Protein AF-0000000084925400 (afdb_homodimer)

InterPro domains:
  IPR027392 Transcription factor zinc-finger [PF13453] (44-83)

Foldseek 3Di:
DVVVVVVVVVVVVVVVVVVVVVVVVVVVVVVVVVVVCCVQCVQADPPPRARWDWDDDPNQIWTAGPPPGDIGADPVSLVVVCVPPPPPPSVVVVVVVVVVVVVVD/DVVVVVVVVVVVVVVVVVVVVVVVVVVVVVVVVVVVCCVQCVQADPPPRARWDWDDDPNQIWTAGPPPGDIGADPVSLVVVCVPPPPCPSVVVVVVVVVVVVVVD

Radius of gyration: 27.27 Å; Cα contacts (8 Å, |Δi|>4): 213; chains: 2; bounding box: 96×67×38 Å

Organism: Geobacter metallireducens (strain ATCC 53774 / DSM 7210 / GS-15) (NCBI:txid269799)

Structure (mmCIF, N/CA/C/O backbone):
data_AF-0000000084925400-model_v1
#
loop_
_entity.id
_entity.type
_entity.pdbx_description
1 polymer 'Transcription factor zinc-finger domain-containing protein'
#
loop_
_atom_site.group_PDB
_atom_site.id
_atom_site.type_symbol
_atom_site.label_atom_id
_atom_site.label_alt_id
_atom_site.label_comp_id
_atom_site.label_asym_id
_atom_site.label_entity_id
_atom_site.label_seq_id
_atom_site.pdbx_PDB_ins_code
_atom_site.Cartn_x
_atom_site.Cartn_y
_atom_site.Cartn_z
_atom_site.occupancy
_atom_site.B_iso_or_equiv
_atom_site.auth_seq_id
_atom_site.auth_comp_id
_atom_site.auth_asym_id
_atom_site.auth_atom_id
_atom_site.pdbx_PDB_model_num
ATOM 1 N N . MET A 1 1 ? -50.688 31.672 18 1 66.81 1 MET A N 1
ATOM 2 C CA . MET A 1 1 ? -50.344 30.281 17.75 1 66.81 1 MET A CA 1
ATOM 3 C C . MET A 1 1 ? -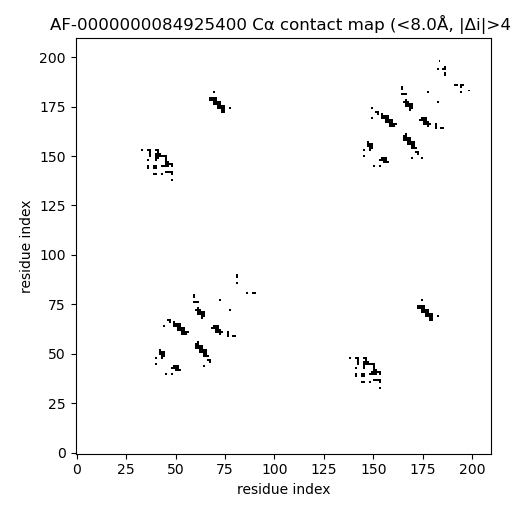49.625 30.125 16.422 1 66.81 1 MET A C 1
ATOM 5 O O . MET A 1 1 ? -48.719 29.281 16.281 1 66.81 1 MET A O 1
ATOM 9 N N . LYS A 1 2 ? -49.875 31.172 15.516 1 85.06 2 LYS A N 1
ATOM 10 C CA . LYS A 1 2 ? -49.344 31.078 14.164 1 85.06 2 LYS A CA 1
ATOM 11 C C . LYS A 1 2 ? -47.812 31.25 14.148 1 85.06 2 LYS A C 1
ATOM 13 O O . LYS A 1 2 ? -47.125 30.578 13.398 1 85.06 2 LYS A O 1
ATOM 18 N N . ASN A 1 3 ? -47.406 31.891 15.359 1 92.06 3 ASN A N 1
ATOM 19 C CA . ASN A 1 3 ? -45.969 32.219 15.406 1 92.06 3 ASN A CA 1
ATOM 20 C C . ASN A 1 3 ? -45.125 31.016 15.844 1 92.06 3 ASN A C 1
ATOM 2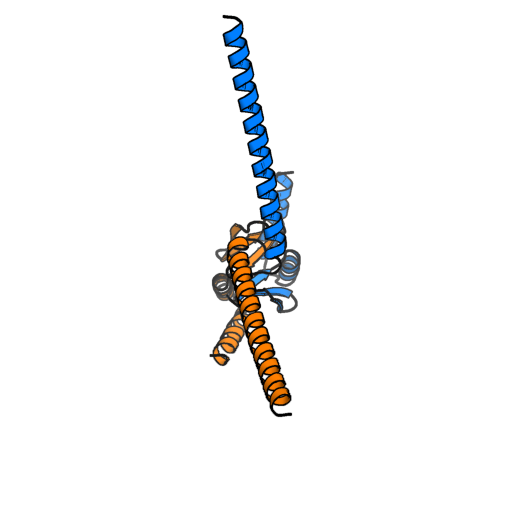2 O O . ASN A 1 3 ? -44.062 30.781 15.305 1 92.06 3 ASN A O 1
ATOM 26 N N . ILE A 1 4 ? -45.875 30.109 16.547 1 92.25 4 ILE A N 1
ATOM 27 C CA . ILE A 1 4 ? -45.188 28.938 17.078 1 92.25 4 ILE A CA 1
ATOM 28 C C . ILE A 1 4 ? -44.969 27.906 15.977 1 92.25 4 ILE A C 1
ATOM 30 O O . ILE A 1 4 ? -43.906 27.297 15.883 1 92.25 4 ILE A O 1
ATOM 34 N N . TRP A 1 5 ? -45.969 27.75 15.117 1 92.62 5 TRP A N 1
ATOM 35 C CA . TRP A 1 5 ? -45.906 26.766 14.047 1 92.62 5 TRP A CA 1
ATOM 36 C C . TRP A 1 5 ? -44.844 27.141 13.031 1 92.62 5 TRP A C 1
ATOM 38 O O . TRP A 1 5 ? -44.062 26.297 12.578 1 92.62 5 TRP A O 1
ATOM 48 N N . LYS A 1 6 ? -44.75 28.469 12.688 1 92.5 6 LYS A N 1
ATOM 49 C CA . LYS A 1 6 ? -43.75 28.969 11.75 1 92.5 6 LYS A CA 1
ATOM 50 C C . LYS A 1 6 ? -42.344 28.812 12.305 1 92.5 6 LYS A C 1
ATOM 52 O O . LYS A 1 6 ? -41.438 28.469 11.57 1 92.5 6 LYS A O 1
ATOM 57 N N . GLU A 1 7 ? -42.281 28.984 13.594 1 93.19 7 GLU A N 1
ATOM 58 C CA . GLU A 1 7 ? -41 28.828 14.266 1 93.19 7 GLU A CA 1
ATOM 59 C C . GLU A 1 7 ? -40.562 27.359 14.258 1 93.19 7 GLU A C 1
ATOM 61 O O . GLU A 1 7 ? -39.375 27.062 14.023 1 93.19 7 GLU A O 1
ATOM 66 N N . ARG A 1 8 ? -41.469 26.484 14.406 1 93.88 8 ARG A N 1
ATOM 67 C CA . ARG A 1 8 ? -41.188 25.047 14.375 1 93.88 8 ARG A CA 1
ATOM 68 C C . ARG A 1 8 ? -40.781 24.609 12.977 1 93.88 8 ARG A C 1
ATOM 70 O O . ARG A 1 8 ? -39.844 23.828 12.828 1 93.88 8 ARG A O 1
ATOM 77 N N . GLU A 1 9 ? -41.438 25.109 12.008 1 94.12 9 GLU A N 1
ATOM 78 C CA . GLU A 1 9 ? -41.156 24.797 10.617 1 94.12 9 GLU A CA 1
ATOM 79 C C . GLU A 1 9 ? -39.75 25.266 10.242 1 94.12 9 GLU A C 1
ATOM 81 O O . GLU A 1 9 ? -38.969 24.516 9.648 1 94.12 9 GLU A O 1
ATOM 86 N N . LYS A 1 10 ? -39.406 26.438 10.664 1 95.31 10 LYS A N 1
ATOM 87 C CA . LYS A 1 10 ? -38.062 27.016 10.398 1 95.31 10 LYS A CA 1
ATOM 88 C C . LYS A 1 10 ? -36.969 26.219 11.109 1 95.31 10 LYS A C 1
ATOM 90 O O . LYS A 1 10 ? -35.906 26.016 10.555 1 95.31 10 LYS A O 1
ATOM 95 N N . ALA A 1 11 ? -37.281 25.766 12.266 1 94.88 11 ALA A N 1
ATOM 96 C CA . ALA A 1 11 ? -36.312 24.984 13.062 1 94.88 11 ALA A CA 1
ATOM 97 C C . ALA A 1 11 ? -36 23.656 12.383 1 94.88 11 ALA A C 1
ATOM 99 O O . ALA A 1 11 ? -34.844 23.234 12.328 1 94.88 11 ALA A O 1
ATOM 100 N N . LEU A 1 12 ? -37.062 23.031 11.883 1 95.75 12 LEU A N 1
ATOM 101 C CA . LEU A 1 12 ? -36.906 21.75 11.188 1 95.75 12 LEU A CA 1
ATOM 102 C C . LEU A 1 12 ? -36.125 21.953 9.898 1 95.75 12 LEU A C 1
ATOM 104 O O . LEU A 1 12 ? -35.25 21.125 9.562 1 95.75 12 LEU A O 1
ATOM 108 N N . GLU A 1 13 ? -36.312 23.031 9.188 1 95.69 13 GLU A N 1
ATOM 109 C CA . GLU A 1 13 ? -35.562 23.359 7.969 1 95.69 13 GLU A CA 1
AT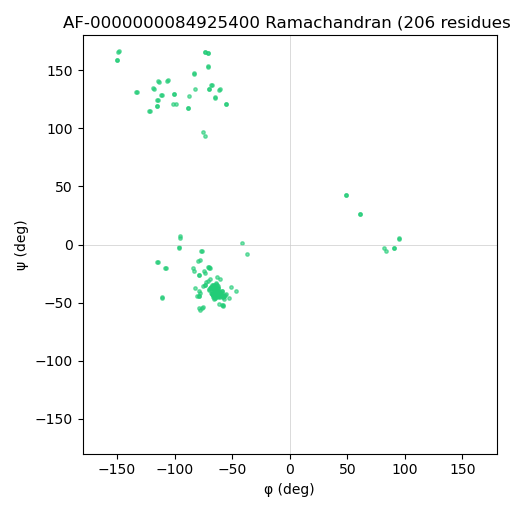OM 110 C C . GLU A 1 13 ? -34.094 23.625 8.258 1 95.69 13 GLU A C 1
ATOM 112 O O . GLU A 1 13 ? -33.219 23.141 7.543 1 95.69 13 GLU A O 1
ATOM 117 N N . ASN A 1 14 ? -33.844 24.312 9.305 1 96 14 ASN A N 1
ATOM 118 C CA . ASN A 1 14 ? -32.469 24.594 9.719 1 96 14 ASN A CA 1
ATOM 119 C C . ASN A 1 14 ? -31.719 23.328 10.094 1 96 14 ASN A C 1
ATOM 121 O O . ASN A 1 14 ? -30.531 23.172 9.766 1 96 14 ASN A O 1
ATOM 125 N N . GLN A 1 15 ? -32.438 22.531 10.742 1 96.25 15 GLN A N 1
ATOM 126 C CA . GLN A 1 15 ? -31.844 21.25 11.094 1 96.25 15 GLN A CA 1
ATOM 127 C C . GLN A 1 15 ? -31.484 20.453 9.852 1 96.25 15 GLN A C 1
ATOM 129 O O . GLN A 1 15 ? -30.422 19.812 9.789 1 96.25 15 GLN A O 1
ATOM 134 N N . TYR A 1 16 ? -32.344 20.469 8.898 1 97.69 16 TYR A N 1
ATOM 135 C CA . TYR A 1 16 ? -32.125 19.766 7.645 1 97.69 16 TYR A CA 1
ATOM 136 C C . TYR A 1 16 ? -30.906 20.328 6.902 1 97.69 16 TYR A C 1
ATOM 138 O O . TYR A 1 16 ? -30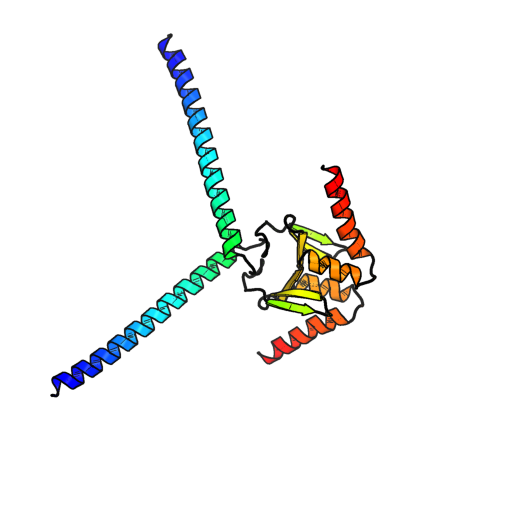.047 19.578 6.438 1 97.69 16 TYR A O 1
ATOM 146 N N . ILE A 1 17 ? -30.719 21.641 6.859 1 97.69 17 ILE A N 1
ATOM 147 C CA . ILE A 1 17 ? -29.609 22.312 6.207 1 97.69 17 ILE A CA 1
ATOM 148 C C . ILE A 1 17 ? -28.297 21.969 6.93 1 97.69 17 ILE A C 1
ATOM 150 O O . ILE A 1 17 ? -27.297 21.672 6.293 1 97.69 17 ILE A O 1
ATOM 154 N N . TYR A 1 18 ? -28.391 21.969 8.234 1 97.62 18 TYR A N 1
ATOM 155 C CA . TYR A 1 18 ? -27.234 21.625 9.047 1 97.62 18 TYR A CA 1
ATOM 156 C C . TYR A 1 18 ? -26.75 20.203 8.75 1 97.62 18 TYR A C 1
ATOM 158 O O . TYR A 1 18 ? -25.562 19.969 8.562 1 97.62 18 TYR A O 1
ATOM 166 N N . LYS A 1 19 ? -27.719 19.344 8.648 1 97.75 19 LYS A N 1
ATOM 167 C CA . LYS A 1 19 ? -27.375 17.953 8.336 1 97.75 19 LYS A CA 1
ATOM 168 C C . LYS A 1 19 ? -26.75 17.844 6.945 1 97.75 19 LYS A C 1
ATOM 170 O O . LYS A 1 19 ? -25.781 17.125 6.758 1 97.75 19 LYS A O 1
ATOM 175 N N . GLN A 1 20 ? -27.297 18.547 5.988 1 97.38 20 GLN A N 1
ATOM 176 C CA . GLN A 1 20 ? -26.766 18.531 4.629 1 97.38 20 GLN A CA 1
ATOM 177 C C . GLN A 1 20 ? -25.344 19.062 4.59 1 97.38 20 GLN A C 1
ATOM 179 O O . GLN A 1 20 ? -24.484 18.516 3.904 1 97.38 20 GLN A O 1
ATOM 184 N N . GLU A 1 21 ? -25.094 20.062 5.297 1 96.62 21 GLU A N 1
ATOM 185 C CA . GLU A 1 21 ? -23.766 20.656 5.383 1 96.62 21 GLU A CA 1
ATOM 186 C C . GLU A 1 21 ? -22.781 19.688 6.047 1 96.62 21 GLU A C 1
ATOM 188 O O . GLU A 1 21 ? -21.641 19.531 5.578 1 96.62 21 GLU A O 1
ATOM 193 N N . GLN A 1 22 ? -23.25 19.141 7.129 1 97.81 22 GLN A N 1
ATOM 194 C CA . GLN A 1 22 ? -22.422 18.141 7.812 1 97.81 22 GLN A CA 1
ATOM 195 C C . GLN A 1 22 ? -22.031 17.016 6.867 1 97.81 22 GLN A C 1
ATOM 197 O O . GLN A 1 22 ? -20.875 16.594 6.848 1 97.81 22 GLN A O 1
ATOM 202 N N . ASP A 1 23 ? -22.906 16.578 6.098 1 97.94 23 ASP A N 1
ATOM 203 C CA . ASP A 1 23 ? -22.656 15.5 5.133 1 97.94 23 ASP A CA 1
ATOM 204 C C . ASP A 1 23 ? -21.656 15.945 4.074 1 97.94 23 ASP A C 1
ATOM 206 O O . ASP A 1 23 ? -20.781 15.164 3.67 1 97.94 23 ASP A O 1
ATOM 210 N N . LYS A 1 24 ? -21.797 17.156 3.625 1 98 24 LYS A N 1
ATOM 211 C CA . LYS A 1 24 ? -20.875 17.688 2.627 1 98 24 LYS A CA 1
ATOM 212 C C . LYS A 1 24 ? -19.453 17.781 3.184 1 98 24 LYS A C 1
ATOM 214 O O . LYS A 1 24 ? -18.5 17.406 2.51 1 98 24 LYS A O 1
ATOM 219 N N . ILE A 1 25 ? -19.328 18.188 4.445 1 98.25 25 ILE A N 1
ATOM 220 C CA . ILE A 1 25 ? -18.031 18.297 5.109 1 98.25 25 ILE A CA 1
ATOM 221 C C . ILE A 1 25 ? -17.406 16.906 5.238 1 98.25 25 ILE A C 1
ATOM 223 O O . ILE A 1 25 ? -16.219 16.734 4.934 1 98.25 25 ILE A O 1
ATOM 227 N N . GLU A 1 26 ? -18.156 15.977 5.652 1 98.19 26 GLU A N 1
ATOM 228 C CA . GLU A 1 26 ? -17.672 14.609 5.801 1 98.19 26 GLU A CA 1
ATOM 229 C C . GLU A 1 26 ? -17.172 14.055 4.469 1 98.19 26 GLU A C 1
ATOM 231 O O . GLU A 1 26 ? -16.141 13.391 4.41 1 98.19 26 GLU A O 1
ATOM 236 N N . ARG A 1 27 ? -17.938 14.32 3.453 1 97.62 27 ARG A N 1
ATOM 237 C CA . ARG A 1 27 ? -17.562 13.867 2.115 1 97.62 27 ARG A CA 1
ATOM 238 C C . ARG A 1 27 ? -16.25 14.492 1.665 1 97.62 27 ARG A C 1
ATOM 240 O O . ARG A 1 27 ? -15.375 13.805 1.144 1 97.62 27 ARG A O 1
ATOM 247 N N . MET A 1 28 ? -16.078 15.703 1.856 1 98.06 28 MET A N 1
ATOM 248 C CA . MET A 1 28 ? -14.867 16.406 1.47 1 98.06 28 MET A CA 1
ATOM 249 C C . MET A 1 28 ? -13.664 15.875 2.252 1 98.06 28 MET A C 1
ATOM 251 O O . MET A 1 28 ? -12.578 15.703 1.689 1 98.06 28 MET A O 1
ATOM 255 N N . GLN A 1 29 ? -13.883 15.656 3.57 1 97.69 29 GLN A N 1
ATOM 256 C CA . GLN A 1 29 ? -12.828 15.102 4.418 1 97.69 29 GLN A CA 1
ATOM 257 C C . GLN A 1 29 ? -12.398 13.719 3.922 1 97.69 29 GLN A C 1
ATOM 259 O O . GLN A 1 29 ? -11.203 13.43 3.85 1 97.69 29 GLN A O 1
ATOM 264 N N . LYS A 1 30 ? -13.398 12.93 3.607 1 97.38 30 LYS A N 1
ATOM 265 C CA . LYS A 1 30 ? -13.125 11.586 3.109 1 97.38 30 LYS A CA 1
ATOM 266 C C . LYS A 1 30 ? -12.359 11.633 1.79 1 97.38 30 LYS A C 1
ATOM 268 O O . LYS A 1 30 ? -11.398 10.891 1.598 1 97.38 30 LYS A O 1
ATOM 273 N N . GLU A 1 31 ? -12.727 12.422 0.92 1 97.25 31 GLU A N 1
ATOM 274 C CA . GLU A 1 31 ? -12.07 12.562 -0.376 1 97.25 31 GLU A CA 1
ATOM 275 C C . GLU A 1 31 ? -10.617 13 -0.214 1 97.25 31 GLU A C 1
ATOM 277 O O . GLU A 1 31 ? -9.727 12.477 -0.89 1 97.25 31 GLU A O 1
ATOM 282 N N . GLU A 1 32 ? -10.461 13.867 0.648 1 97.56 32 GLU A N 1
ATOM 283 C CA . GLU A 1 32 ? -9.102 14.328 0.91 1 97.56 32 GLU A CA 1
ATOM 284 C C . GLU A 1 32 ? -8.25 13.219 1.523 1 97.56 32 GLU A C 1
ATOM 286 O O . GLU A 1 32 ? -7.09 13.047 1.157 1 97.56 32 GLU A O 1
ATOM 291 N N . ARG A 1 33 ? -8.805 12.523 2.447 1 97.31 33 ARG A N 1
ATOM 292 C CA . ARG A 1 33 ? -8.109 11.391 3.047 1 97.31 33 ARG A CA 1
ATOM 293 C C . ARG A 1 33 ? -7.715 10.367 1.985 1 97.31 33 ARG A C 1
ATOM 295 O O . ARG A 1 33 ? -6.582 9.875 1.982 1 97.31 33 ARG A O 1
ATOM 302 N N . GLU A 1 34 ? -8.562 10.07 1.116 1 97.06 34 GLU A N 1
ATOM 303 C CA . GLU A 1 34 ? -8.289 9.117 0.051 1 97.06 34 GLU A CA 1
ATOM 304 C C . GLU A 1 34 ? -7.211 9.633 -0.896 1 97.06 34 GLU A C 1
ATOM 306 O O . GLU A 1 34 ? -6.395 8.859 -1.403 1 97.06 34 GLU A O 1
ATOM 311 N N . ARG A 1 35 ? -7.262 10.922 -1.139 1 97.31 35 ARG A N 1
ATOM 312 C CA . ARG A 1 35 ? -6.215 11.531 -1.952 1 97.31 35 ARG A CA 1
ATOM 313 C C . ARG A 1 35 ? -4.844 11.359 -1.303 1 97.31 35 ARG A C 1
ATOM 315 O O . ARG A 1 35 ? -3.879 10.984 -1.972 1 97.31 35 ARG A O 1
ATOM 322 N N . LEU A 1 36 ? -4.805 11.539 -0.025 1 97.38 36 LEU A N 1
ATOM 323 C CA . LEU A 1 36 ? -3.557 11.383 0.714 1 97.38 36 LEU A CA 1
ATOM 324 C C . LEU A 1 36 ? -3.092 9.93 0.701 1 97.38 36 LEU A C 1
ATOM 326 O O . LEU A 1 36 ? -1.901 9.656 0.524 1 97.38 36 LEU A O 1
ATOM 330 N N . VAL A 1 37 ? -3.969 9.039 0.897 1 98.06 37 VAL A N 1
ATOM 331 C CA . VAL A 1 37 ? -3.662 7.617 0.861 1 98.06 37 VAL A CA 1
ATOM 332 C C . VAL A 1 37 ? -3.061 7.25 -0.494 1 98.06 37 VAL A C 1
ATOM 334 O O . VAL A 1 37 ? -2.025 6.582 -0.56 1 98.06 37 VAL A O 1
ATOM 337 N N . ARG A 1 38 ? -3.652 7.73 -1.568 1 97.31 38 ARG A N 1
ATOM 338 C CA . ARG A 1 38 ? -3.17 7.418 -2.91 1 97.31 38 ARG A CA 1
ATOM 339 C C . ARG A 1 38 ? -1.752 7.941 -3.119 1 97.31 38 ARG A C 1
ATOM 341 O O . ARG A 1 38 ? -0.926 7.273 -3.744 1 97.31 38 ARG A O 1
ATOM 348 N N . GLU A 1 39 ? -1.538 9.031 -2.574 1 97.44 39 GLU A N 1
ATOM 349 C CA . GLU A 1 39 ? -0.226 9.641 -2.76 1 97.44 39 GLU A CA 1
ATOM 350 C C . GLU A 1 39 ? 0.818 8.992 -1.854 1 97.44 39 GLU A C 1
ATOM 352 O O . GLU A 1 39 ? 1.906 8.633 -2.311 1 97.44 39 GLU A O 1
ATOM 357 N N . MET A 1 40 ? 0.495 8.766 -0.645 1 97.5 40 MET A N 1
ATOM 358 C CA . MET A 1 40 ? 1.463 8.305 0.347 1 97.5 40 MET A CA 1
ATOM 359 C C . MET A 1 40 ? 1.723 6.809 0.205 1 97.5 40 MET A C 1
ATOM 361 O O . MET A 1 40 ? 2.814 6.332 0.52 1 97.5 40 MET A O 1
ATOM 365 N N . CYS A 1 41 ? 0.73 6.141 -0.324 1 97.81 41 CYS A N 1
ATOM 366 C CA . CYS A 1 41 ? 0.821 4.684 -0.294 1 97.81 41 CYS A CA 1
ATOM 367 C C . CYS A 1 41 ? 1.37 4.145 -1.609 1 97.81 41 CYS A C 1
ATOM 369 O O . CYS A 1 41 ? 1.558 2.938 -1.76 1 97.81 41 CYS A O 1
ATOM 371 N N . ARG A 1 42 ? 1.593 5.039 -2.535 1 97.44 42 ARG A N 1
ATOM 372 C CA . ARG A 1 42 ? 2.102 4.59 -3.828 1 97.44 42 ARG A CA 1
ATOM 373 C C . ARG A 1 42 ? 3.381 3.777 -3.662 1 97.44 42 ARG A C 1
ATOM 375 O O . ARG A 1 42 ? 4.367 4.27 -3.105 1 97.44 42 ARG A O 1
ATOM 382 N N . ASN A 1 43 ? 3.35 2.576 -4.117 1 97.88 43 ASN A N 1
ATOM 383 C CA . ASN A 1 43 ? 4.461 1.632 -4.109 1 97.88 43 ASN A CA 1
ATOM 384 C C . ASN A 1 43 ? 4.93 1.331 -2.686 1 97.88 43 ASN A C 1
ATOM 386 O O . ASN A 1 43 ? 6.113 1.079 -2.457 1 97.88 43 ASN A O 1
ATOM 390 N N . ARG A 1 44 ? 4.074 1.466 -1.764 1 98.12 44 ARG A N 1
ATOM 391 C CA . ARG A 1 44 ? 4.359 1.098 -0.381 1 98.12 44 ARG A CA 1
ATOM 392 C C . ARG A 1 44 ? 3.646 -0.197 -0.001 1 98.12 44 ARG A C 1
ATOM 394 O O . ARG A 1 44 ? 2.508 -0.428 -0.411 1 98.12 44 ARG A O 1
ATOM 401 N N . CYS A 1 45 ? 4.266 -1.024 0.746 1 98.12 45 CYS A N 1
ATOM 402 C CA . CYS A 1 45 ? 3.717 -2.295 1.21 1 98.12 45 CYS A CA 1
ATOM 403 C C . CYS A 1 45 ? 2.467 -2.072 2.053 1 98.12 45 CYS A C 1
ATOM 405 O O . CYS A 1 45 ? 2.484 -1.287 3.002 1 98.12 45 CYS A O 1
ATOM 407 N N . PRO A 1 46 ? 1.474 -2.762 1.823 1 97.69 46 PRO A N 1
ATOM 408 C CA . PRO A 1 46 ? 0.225 -2.604 2.572 1 97.69 46 PRO A CA 1
ATOM 409 C C . PRO A 1 46 ? 0.292 -3.217 3.969 1 97.69 46 PRO A C 1
ATOM 411 O O . PRO A 1 46 ? -0.636 -3.053 4.766 1 97.69 46 PRO A O 1
ATOM 414 N N . LYS A 1 47 ? 1.374 -3.91 4.312 1 95.88 47 LYS A N 1
ATOM 415 C CA . LYS A 1 47 ? 1.453 -4.586 5.605 1 95.88 47 LYS A CA 1
ATOM 416 C C . LYS A 1 47 ? 2.484 -3.92 6.512 1 95.88 47 LYS A C 1
ATOM 418 O O . LYS A 1 47 ? 2.199 -3.633 7.676 1 95.88 47 LYS A O 1
ATOM 423 N N . CYS A 1 48 ? 3.609 -3.637 5.957 1 96.69 48 CYS A N 1
ATOM 424 C CA . CYS A 1 48 ? 4.641 -3.086 6.828 1 96.69 48 CYS A CA 1
ATOM 425 C C . CYS A 1 48 ? 4.977 -1.652 6.438 1 96.69 48 CYS A C 1
ATOM 427 O O . CYS A 1 48 ? 5.645 -0.941 7.191 1 96.69 48 CYS A O 1
ATOM 429 N N . GLY A 1 49 ? 4.562 -1.192 5.223 1 97.19 49 GLY A N 1
ATOM 430 C CA . GLY A 1 49 ? 4.746 0.192 4.816 1 97.19 49 GLY A CA 1
ATOM 431 C C . GLY A 1 49 ? 6.055 0.43 4.086 1 97.19 49 GLY A C 1
ATOM 432 O O . GLY A 1 49 ? 6.293 1.524 3.572 1 97.19 49 GLY A O 1
ATOM 433 N N . ASP A 1 50 ? 6.91 -0.63 3.949 1 97.5 50 ASP A N 1
ATOM 434 C CA . ASP A 1 50 ? 8.188 -0.466 3.262 1 97.5 50 ASP A CA 1
ATOM 435 C C . ASP A 1 50 ? 7.984 -0.282 1.76 1 97.5 50 ASP A C 1
ATOM 437 O O . ASP A 1 50 ? 6.957 -0.688 1.214 1 97.5 50 ASP A O 1
ATOM 441 N N . GLU A 1 51 ? 8.945 0.393 1.195 1 97.75 51 GLU A N 1
ATOM 442 C CA . GLU A 1 51 ? 8.883 0.571 -0.252 1 97.75 51 GLU A CA 1
ATOM 443 C C . GLU A 1 51 ? 9.016 -0.764 -0.979 1 97.75 51 GLU A C 1
ATOM 445 O O . GLU A 1 51 ? 9.961 -1.517 -0.738 1 97.75 51 GLU A O 1
ATOM 450 N N . ILE A 1 52 ? 8.055 -1.064 -1.862 1 97.56 52 ILE A N 1
ATOM 451 C CA . ILE A 1 52 ? 8.125 -2.299 -2.635 1 97.56 52 ILE A CA 1
ATOM 452 C C . ILE A 1 52 ? 9.023 -2.098 -3.852 1 97.56 52 ILE A C 1
ATOM 454 O O . ILE A 1 52 ? 9.055 -1.014 -4.438 1 97.56 52 ILE A O 1
ATOM 458 N N . LYS A 1 53 ? 9.695 -3.148 -4.215 1 96.31 53 LYS A N 1
ATOM 459 C CA . LYS A 1 53 ? 10.656 -3.061 -5.309 1 96.31 53 LYS A CA 1
ATOM 460 C C . LYS A 1 53 ? 10.258 -3.967 -6.469 1 96.31 53 LYS A C 1
ATOM 462 O O . LYS A 1 53 ? 9.828 -5.102 -6.254 1 96.31 53 LYS A O 1
ATOM 467 N N . ALA A 1 54 ? 10.352 -3.324 -7.598 1 94.19 54 ALA A N 1
ATOM 468 C CA . ALA A 1 54 ? 10.039 -4.078 -8.812 1 94.19 54 ALA A CA 1
ATOM 469 C C . ALA A 1 54 ? 11.086 -5.156 -9.07 1 94.19 54 ALA A C 1
ATOM 471 O O . ALA A 1 54 ? 12.281 -4.93 -8.883 1 94.19 54 ALA A O 1
ATOM 472 N N . MET A 1 55 ? 10.578 -6.281 -9.438 1 88.44 55 MET A N 1
ATOM 473 C CA . MET A 1 55 ? 11.461 -7.387 -9.797 1 88.44 55 MET A CA 1
ATOM 474 C C . MET A 1 55 ? 10.797 -8.289 -10.836 1 88.44 55 MET A C 1
ATOM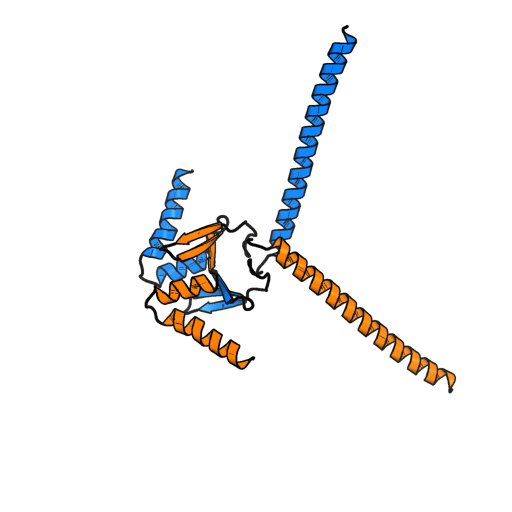 476 O O . MET A 1 55 ? 9.602 -8.18 -11.094 1 88.44 55 MET A O 1
ATOM 480 N N . THR A 1 56 ? 11.617 -8.992 -11.5 1 85.81 56 THR A N 1
ATOM 481 C CA . THR A 1 56 ? 11.117 -9.961 -12.469 1 85.81 56 THR A CA 1
ATOM 482 C C . THR A 1 56 ? 11.383 -11.383 -11.992 1 85.81 56 THR A C 1
ATOM 484 O O . THR A 1 56 ? 12.477 -11.68 -11.5 1 85.81 56 THR A O 1
ATOM 487 N N . PHE A 1 57 ? 10.352 -12.125 -12.016 1 73.25 57 PHE A N 1
ATOM 488 C CA . PHE A 1 57 ? 10.477 -13.523 -11.648 1 73.25 57 PHE A CA 1
ATOM 489 C C . PHE A 1 57 ? 10.016 -14.43 -12.789 1 73.25 57 PHE A C 1
ATOM 491 O O . PHE A 1 57 ? 8.852 -14.383 -13.188 1 73.25 57 PHE A O 1
ATOM 498 N N . ARG A 1 58 ? 11 -15.18 -13.32 1 72.38 58 ARG A N 1
ATOM 499 C CA . ARG A 1 58 ? 10.703 -16.078 -14.43 1 72.38 58 ARG A CA 1
ATOM 500 C C . ARG A 1 58 ? 9.922 -15.359 -15.523 1 72.38 58 ARG A C 1
ATOM 502 O O . ARG A 1 58 ? 8.906 -15.867 -16 1 72.38 58 ARG A O 1
ATOM 509 N N . GLY A 1 59 ? 10.344 -14.172 -15.805 1 74.81 59 GLY A N 1
ATOM 510 C CA . GLY A 1 59 ? 9.742 -13.398 -16.875 1 74.81 59 GLY A CA 1
ATOM 511 C C . GLY A 1 59 ? 8.469 -12.688 -16.469 1 74.81 59 GLY A C 1
ATOM 512 O O . GLY A 1 59 ? 7.828 -12.016 -17.281 1 74.81 59 GLY A O 1
ATOM 513 N N . VAL A 1 60 ? 8.094 -12.945 -15.25 1 78 60 VAL A N 1
ATOM 514 C CA . VAL A 1 60 ? 6.891 -12.281 -14.773 1 78 60 VAL A CA 1
ATOM 515 C C . VAL A 1 60 ? 7.277 -11.094 -13.883 1 78 60 VAL A C 1
ATOM 517 O O . VAL A 1 60 ? 7.977 -11.266 -12.883 1 78 60 VAL A O 1
ATOM 520 N N . PRO A 1 61 ? 6.797 -9.922 -14.344 1 88.94 61 PRO A N 1
ATOM 521 C CA . PRO A 1 61 ? 7.059 -8.75 -13.508 1 88.94 61 PRO A CA 1
ATOM 522 C C . PRO A 1 61 ? 6.266 -8.766 -12.203 1 88.94 61 PRO A C 1
ATOM 524 O O . PRO A 1 61 ? 5.102 -9.18 -12.188 1 88.94 61 PRO A O 1
ATOM 527 N N . LEU A 1 62 ? 6.902 -8.469 -11.062 1 90 62 LEU A N 1
ATOM 528 C CA . LEU A 1 62 ? 6.215 -8.359 -9.781 1 90 62 LEU A CA 1
ATOM 529 C C . LEU A 1 62 ? 6.902 -7.34 -8.883 1 90 62 LEU A C 1
ATOM 531 O O . LEU A 1 62 ? 7.965 -6.812 -9.234 1 90 62 LEU A O 1
ATOM 535 N N . ASP A 1 63 ? 6.152 -6.961 -7.812 1 95.25 63 ASP A N 1
ATOM 536 C CA . ASP A 1 63 ? 6.707 -6.055 -6.812 1 95.25 63 ASP A CA 1
ATOM 537 C C . ASP A 1 63 ? 6.855 -6.754 -5.465 1 95.25 63 ASP A C 1
ATOM 539 O O . ASP A 1 63 ? 5.879 -7.266 -4.914 1 95.25 63 ASP A O 1
ATOM 543 N N . ARG A 1 64 ? 8.062 -6.738 -4.93 1 94.31 64 ARG A N 1
ATOM 544 C CA . ARG A 1 64 ? 8.336 -7.441 -3.68 1 94.31 64 ARG A CA 1
ATOM 545 C C . ARG A 1 64 ? 8.68 -6.457 -2.564 1 94.31 64 ARG A C 1
ATOM 547 O O . ARG A 1 64 ? 9.391 -5.473 -2.793 1 94.31 64 ARG A O 1
ATOM 554 N N . CYS A 1 65 ? 8.156 -6.812 -1.45 1 96.12 65 CYS A N 1
ATOM 555 C CA . CYS A 1 65 ? 8.516 -6.031 -0.275 1 96.12 65 CYS A CA 1
ATOM 556 C C . CYS A 1 65 ? 9.773 -6.586 0.384 1 96.12 65 CYS A C 1
ATOM 558 O O . CYS A 1 65 ? 9.773 -7.723 0.866 1 96.12 65 CYS A O 1
ATOM 560 N N . PRO A 1 66 ? 10.797 -5.84 0.434 1 95 66 PRO A N 1
ATOM 561 C CA . PRO A 1 66 ? 12.008 -6.332 1.092 1 95 66 PRO A CA 1
ATOM 562 C C . PRO A 1 66 ? 11.859 -6.438 2.607 1 95 66 PRO A C 1
ATOM 564 O O . PRO A 1 66 ? 12.625 -7.148 3.262 1 95 66 PRO A O 1
ATOM 567 N N . GLY A 1 67 ? 10.938 -5.766 3.141 1 94 67 GLY A N 1
ATOM 568 C CA . GLY A 1 67 ? 10.742 -5.75 4.582 1 94 67 GLY A CA 1
ATOM 569 C C . GLY A 1 67 ? 10.109 -7.023 5.113 1 94 67 GLY A C 1
ATOM 570 O O . GLY A 1 67 ? 10.68 -7.699 5.969 1 94 67 GLY A O 1
ATOM 571 N N . CYS A 1 68 ? 8.992 -7.383 4.559 1 93.88 68 CYS A N 1
ATOM 572 C CA . CYS A 1 68 ? 8.258 -8.523 5.086 1 93.88 68 CYS A CA 1
ATOM 573 C C . CYS A 1 68 ? 8.344 -9.719 4.137 1 93.88 68 CYS A C 1
ATOM 575 O O . CYS A 1 68 ? 8.047 -10.844 4.523 1 93.88 68 CYS A O 1
ATOM 577 N N . GLY A 1 69 ? 8.68 -9.359 2.902 1 92.38 69 GLY A N 1
ATOM 578 C CA . GLY A 1 69 ? 8.844 -10.453 1.956 1 92.38 69 GLY A CA 1
ATOM 579 C C . GLY A 1 69 ? 7.598 -10.727 1.143 1 92.38 69 GLY A C 1
ATOM 580 O O . GLY A 1 69 ? 7.566 -11.664 0.342 1 92.38 69 GLY A O 1
ATOM 581 N N . GLY A 1 70 ? 6.598 -9.938 1.284 1 93 70 GLY A N 1
ATOM 582 C CA . GLY A 1 70 ? 5.375 -10.094 0.516 1 93 70 GLY A CA 1
ATOM 583 C C . GLY A 1 70 ? 5.523 -9.68 -0.937 1 93 70 GLY A C 1
ATOM 584 O O . GLY A 1 70 ? 6.496 -9.016 -1.302 1 93 70 GLY A O 1
ATOM 585 N N . VAL A 1 71 ? 4.523 -10.094 -1.69 1 92.88 71 VAL A N 1
ATOM 586 C CA . VAL A 1 71 ? 4.625 -9.82 -3.119 1 92.88 71 VAL A CA 1
ATOM 587 C C . VAL A 1 71 ? 3.307 -9.242 -3.627 1 92.88 71 VAL A C 1
ATOM 589 O O . VAL A 1 71 ? 2.229 -9.719 -3.264 1 92.88 71 VAL A O 1
ATOM 592 N N . TRP A 1 72 ? 3.494 -8.164 -4.344 1 95.38 72 TRP A N 1
ATOM 593 C CA . TRP A 1 72 ? 2.361 -7.574 -5.047 1 95.38 72 TRP A CA 1
ATOM 594 C C . TRP A 1 72 ? 2.375 -7.965 -6.523 1 95.38 72 TRP A C 1
ATOM 596 O O . TRP A 1 72 ? 3.396 -7.828 -7.199 1 95.38 72 TRP A O 1
ATOM 606 N N . LEU A 1 73 ? 1.256 -8.461 -7.016 1 91.94 73 LEU A N 1
ATOM 607 C CA . LEU A 1 73 ? 1.067 -8.789 -8.422 1 91.94 73 LEU A CA 1
ATOM 608 C C . LEU A 1 73 ? -0.004 -7.898 -9.047 1 91.94 73 LEU A C 1
ATOM 610 O O . LEU A 1 73 ? -1.162 -7.926 -8.625 1 91.94 73 LEU A O 1
ATOM 614 N N . GLY A 1 74 ? 0.463 -7.176 -10.023 1 91.19 74 GLY A N 1
ATOM 615 C CA . GLY A 1 74 ? -0.506 -6.371 -10.75 1 91.19 74 GLY A CA 1
ATOM 616 C C . GLY A 1 74 ? -1.437 -7.199 -11.617 1 91.19 74 GLY A C 1
ATOM 617 O O . GLY A 1 74 ? -1.203 -8.391 -11.828 1 91.19 74 GLY A O 1
ATOM 618 N N . PRO A 1 75 ? -2.52 -6.488 -12.016 1 86.56 75 PRO A N 1
ATOM 619 C CA . PRO A 1 75 ? -3.475 -7.207 -12.867 1 86.56 75 PRO A CA 1
ATOM 620 C C . PRO A 1 75 ? -2.844 -7.727 -14.156 1 86.56 75 PRO A C 1
ATOM 622 O O . PRO A 1 75 ? -3.168 -8.828 -14.602 1 86.56 75 PRO A O 1
ATOM 625 N N . ASN A 1 76 ? -2.002 -6.949 -14.742 1 86.25 76 ASN A N 1
ATOM 626 C CA . ASN A 1 76 ? -1.345 -7.371 -15.977 1 86.25 76 ASN A CA 1
ATOM 627 C C . ASN A 1 76 ? -0.367 -8.516 -15.727 1 86.25 76 ASN A C 1
ATOM 629 O O . ASN A 1 76 ? -0.26 -9.438 -16.531 1 86.25 76 ASN A O 1
ATOM 633 N N . ASP A 1 77 ? 0.303 -8.477 -14.594 1 84.62 77 ASP A N 1
ATOM 634 C CA . ASP A 1 77 ? 1.244 -9.531 -14.234 1 84.62 77 ASP A CA 1
ATOM 635 C C . ASP A 1 77 ? 0.52 -10.852 -13.992 1 84.62 77 ASP A C 1
ATOM 637 O O . ASP A 1 77 ? 1.038 -11.922 -14.328 1 84.62 77 ASP A O 1
ATOM 641 N N . LEU A 1 78 ? -0.616 -10.695 -13.469 1 81.19 78 LEU A N 1
ATOM 642 C CA . LEU A 1 78 ? -1.43 -11.883 -13.234 1 81.19 78 LEU A CA 1
ATOM 643 C C . LEU A 1 78 ? -1.84 -12.523 -14.555 1 81.19 78 LEU A C 1
ATOM 645 O O . LEU A 1 78 ? -1.86 -13.75 -14.68 1 81.19 78 LEU A O 1
ATOM 649 N N . ARG A 1 79 ? -2.1 -11.711 -15.547 1 77.88 79 ARG A N 1
ATOM 650 C CA . ARG A 1 79 ? -2.455 -12.203 -16.875 1 77.88 79 ARG A CA 1
ATOM 651 C C . ARG A 1 79 ? -1.284 -12.938 -17.516 1 77.88 79 ARG A C 1
ATOM 653 O O . ARG A 1 79 ? -1.467 -13.992 -18.125 1 77.88 79 ARG A O 1
ATOM 660 N N . ILE A 1 80 ? -0.102 -12.422 -17.328 1 78.94 80 ILE A N 1
ATOM 661 C CA . ILE A 1 80 ? 1.099 -13.039 -17.875 1 78.94 80 ILE A CA 1
ATOM 662 C C . ILE A 1 80 ? 1.326 -14.398 -17.203 1 78.94 80 ILE A C 1
ATOM 664 O O . ILE A 1 80 ? 1.647 -15.383 -17.875 1 78.94 80 ILE A O 1
ATOM 668 N N . LEU A 1 81 ? 1.175 -14.383 -15.883 1 74.25 81 LEU A N 1
ATOM 669 C CA . LEU A 1 81 ? 1.342 -15.633 -15.141 1 74.25 81 LEU A CA 1
ATOM 670 C C . LEU A 1 81 ? 0.326 -16.672 -15.594 1 74.25 81 LEU A C 1
ATOM 672 O O . LEU A 1 81 ? 0.654 -17.859 -15.703 1 74.25 81 LEU A O 1
ATOM 676 N N . ALA A 1 82 ? -0.847 -16.266 -15.82 1 71.25 82 ALA A N 1
ATOM 677 C CA . ALA A 1 82 ? -1.918 -17.156 -16.25 1 71.25 82 ALA A CA 1
ATOM 678 C C . ALA A 1 82 ? -1.613 -17.75 -17.625 1 71.25 82 ALA A C 1
ATOM 680 O O . ALA A 1 82 ? -1.96 -18.906 -17.906 1 71.25 82 ALA A O 1
ATOM 681 N N . SER A 1 83 ? -0.994 -16.969 -18.375 1 72.56 83 SER A N 1
ATOM 682 C CA . SER A 1 83 ? -0.676 -17.422 -19.719 1 72.56 83 SER A CA 1
ATOM 683 C C . SER A 1 83 ? 0.481 -18.422 -19.719 1 72.56 83 SER A C 1
ATOM 685 O O . SER A 1 83 ? 0.574 -19.281 -20.594 1 72.56 83 SER A O 1
ATOM 687 N N . LYS A 1 84 ? 1.396 -18.188 -18.844 1 67.38 84 LYS A N 1
ATOM 688 C CA . LYS A 1 84 ? 2.568 -19.062 -18.781 1 67.38 84 LYS A CA 1
ATOM 689 C C . LYS A 1 84 ? 2.236 -20.375 -18.078 1 67.38 84 LYS A C 1
ATOM 691 O O . LYS A 1 84 ? 2.775 -21.422 -18.438 1 67.38 84 LYS A O 1
ATOM 696 N N . ASP A 1 85 ? 1.739 -20.188 -16.828 1 57.19 85 ASP A N 1
ATOM 697 C CA . ASP A 1 85 ? 1.479 -21.406 -16.062 1 57.19 85 ASP A CA 1
ATOM 698 C C . ASP A 1 85 ? 0.23 -22.125 -16.578 1 57.19 85 ASP A C 1
ATOM 700 O O . ASP A 1 85 ? -0.824 -21.5 -16.734 1 57.19 85 ASP A O 1
ATOM 704 N N . HIS A 1 86 ? 0.388 -22.984 -17.406 1 51.84 86 HIS A N 1
ATOM 705 C CA . HIS A 1 86 ? -0.635 -23.875 -17.953 1 51.84 86 HIS A CA 1
ATOM 706 C C . HIS A 1 86 ? -1.631 -24.297 -16.891 1 51.84 86 HIS A C 1
ATOM 708 O O . HIS A 1 86 ? -2.572 -25.047 -17.172 1 51.84 86 HIS A O 1
ATOM 714 N N . ARG A 1 87 ? -1.331 -23.953 -15.664 1 52.62 87 ARG A N 1
ATOM 715 C CA . ARG A 1 87 ? -2.318 -24.531 -14.766 1 52.62 87 ARG A CA 1
ATOM 716 C C . ARG A 1 87 ? -3.574 -23.672 -14.695 1 52.62 87 ARG A C 1
ATOM 718 O O . ARG A 1 87 ? -3.506 -22.453 -14.867 1 52.62 87 ARG A O 1
ATOM 725 N N . SER A 1 88 ? -4.793 -24.156 -14.781 1 50.25 88 SER A N 1
ATOM 726 C CA . SER A 1 88 ? -6.215 -23.844 -14.914 1 50.25 88 SER A CA 1
ATOM 727 C C . SER A 1 88 ? -6.652 -22.812 -13.891 1 50.25 88 SER A C 1
ATOM 729 O O . SER A 1 88 ? -7.438 -21.906 -1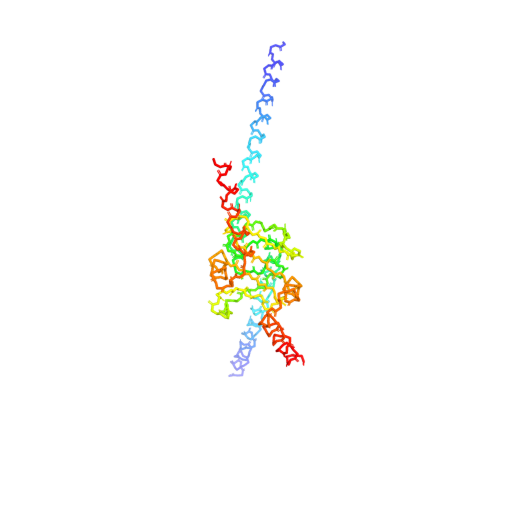4.203 1 50.25 88 SER A O 1
ATOM 731 N N . TRP A 1 89 ? -6.117 -22.922 -12.797 1 49.06 89 TRP A N 1
ATOM 732 C CA . TRP A 1 89 ? -6.895 -22.25 -11.758 1 49.06 89 TRP A CA 1
ATOM 733 C C . TRP A 1 89 ? -6.781 -20.734 -11.875 1 49.06 89 TRP A C 1
ATOM 735 O O . TRP A 1 89 ? -7.684 -20.016 -11.453 1 49.06 89 TRP A O 1
ATOM 745 N N . PHE A 1 90 ? -5.609 -20.141 -12.352 1 53.47 90 PHE A N 1
ATOM 746 C CA . PHE A 1 90 ? -5.57 -18.688 -12.469 1 53.47 90 PHE A CA 1
ATOM 747 C C . PHE A 1 90 ? -6.594 -18.203 -13.484 1 53.47 90 PHE A C 1
ATOM 749 O O . PHE A 1 90 ? -7.223 -17.156 -13.289 1 53.47 90 PHE A O 1
ATOM 756 N N . GLU A 1 91 ? -6.758 -19.062 -14.531 1 51.91 91 GLU A N 1
ATOM 757 C CA . GLU A 1 91 ? -7.75 -18.719 -15.547 1 51.91 91 GLU A CA 1
ATOM 758 C C . GLU A 1 91 ? -9.133 -18.562 -14.93 1 51.91 91 GLU A C 1
ATOM 760 O O . GLU A 1 91 ? -9.867 -17.625 -15.281 1 51.91 91 GLU A O 1
ATOM 765 N N . LYS A 1 92 ? -9.492 -19.594 -14.219 1 48.91 92 LYS A N 1
ATOM 766 C CA . LYS A 1 92 ? -10.836 -19.562 -13.656 1 48.91 92 LYS A CA 1
ATOM 767 C C . LYS A 1 92 ? -11 -18.391 -12.695 1 48.91 92 LYS A C 1
ATOM 769 O O . LYS A 1 92 ? -12.047 -17.734 -12.68 1 48.91 92 LYS A O 1
ATOM 774 N N . TRP A 1 93 ? -10.047 -18.188 -11.961 1 50.22 93 TRP A N 1
ATOM 775 C CA . TRP A 1 93 ? -10.102 -17.078 -11.016 1 50.22 93 TRP A CA 1
ATOM 776 C C . TRP A 1 93 ? -10.359 -15.766 -11.75 1 50.22 93 TRP A C 1
ATOM 778 O O . TRP A 1 93 ? -11.164 -14.945 -11.297 1 50.22 93 TRP A O 1
ATOM 788 N N . PHE A 1 94 ? -9.586 -15.5 -12.898 1 50.53 94 PHE A N 1
ATOM 789 C CA . PHE A 1 94 ? -9.703 -14.227 -13.602 1 50.53 94 PHE A CA 1
ATOM 790 C C . PHE A 1 94 ? -10.961 -14.203 -14.461 1 50.53 94 PHE A C 1
ATOM 792 O O . PHE A 1 94 ? -11.539 -13.141 -14.688 1 50.53 94 PHE A O 1
ATOM 799 N N . LYS A 1 95 ? -11.227 -15.234 -15.094 1 50.75 95 LYS A N 1
ATOM 800 C CA . LYS A 1 95 ? -12.422 -15.266 -15.938 1 50.75 95 LYS A CA 1
ATOM 801 C C . LYS A 1 95 ? -13.688 -15.055 -15.117 1 50.75 95 LYS A C 1
ATOM 803 O O . LYS A 1 95 ? -14.609 -14.359 -15.547 1 50.75 95 LYS A O 1
ATOM 808 N N . GLU A 1 96 ? -13.805 -15.789 -14.117 1 48.66 96 GLU A N 1
ATOM 809 C CA . GLU A 1 96 ? -15.047 -15.703 -13.359 1 48.66 96 GLU A CA 1
ATOM 810 C C . GLU A 1 96 ? -15.227 -14.305 -12.758 1 48.66 96 GLU A C 1
ATOM 812 O O . GLU A 1 96 ? -16.359 -13.844 -12.594 1 48.66 96 GLU A O 1
ATOM 817 N N . GLU A 1 97 ? -14.258 -13.578 -12.461 1 46.12 97 GLU A N 1
ATOM 818 C CA . GLU A 1 97 ? -14.469 -12.188 -12.062 1 46.12 97 GLU A CA 1
ATOM 819 C C . GLU A 1 97 ? -14.977 -11.352 -13.234 1 46.12 97 GLU A C 1
ATOM 821 O O . GLU A 1 97 ? -15.766 -10.422 -13.039 1 46.12 97 GLU A O 1
ATOM 826 N N . ASN A 1 98 ? -14.547 -11.617 -14.453 1 44.91 98 ASN A N 1
ATOM 827 C CA . ASN A 1 98 ? -15.164 -10.953 -15.594 1 44.91 98 ASN A CA 1
ATOM 828 C C . ASN A 1 98 ? -16.641 -11.32 -15.719 1 44.91 98 ASN A C 1
ATOM 830 O O . ASN A 1 98 ? -17.453 -10.508 -16.172 1 44.91 98 ASN A O 1
ATOM 834 N N . GLU A 1 99 ? -16.922 -12.531 -15.531 1 44.62 99 GLU A N 1
ATOM 835 C CA . GLU A 1 99 ? -18.344 -12.859 -15.672 1 44.62 99 GLU A CA 1
ATOM 836 C C . GLU A 1 99 ? -19.156 -12.266 -14.531 1 44.62 99 GLU A C 1
ATOM 838 O O . GLU A 1 99 ? -20.312 -11.883 -14.719 1 44.62 99 GLU A O 1
ATOM 843 N N . THR A 1 100 ? -18.656 -12.281 -13.391 1 41.59 100 THR A N 1
ATOM 844 C CA . THR A 1 100 ? -19.5 -11.703 -12.336 1 41.59 100 THR A CA 1
ATOM 845 C C . THR A 1 100 ? -19.516 -10.18 -12.43 1 41.59 100 THR A C 1
ATOM 847 O O . THR A 1 100 ? -20.422 -9.539 -11.914 1 41.59 100 THR A O 1
ATOM 850 N N . SER A 1 101 ? -18.625 -9.523 -12.977 1 41.06 101 SER A N 1
ATOM 851 C CA . SER A 1 101 ? -18.797 -8.102 -13.273 1 41.06 101 SER A CA 1
ATOM 852 C C . SER A 1 101 ? -19.797 -7.887 -14.398 1 41.06 101 SER A C 1
ATOM 854 O O . SER A 1 101 ? -20.281 -6.773 -14.609 1 41.06 101 SER A O 1
ATOM 856 N N . GLU A 1 102 ? -19.938 -8.805 -15.391 1 40 102 GLU A N 1
ATOM 857 C CA . GLU A 1 102 ? -20.984 -8.586 -16.391 1 40 102 GLU A CA 1
ATOM 858 C C . GLU A 1 102 ? -22.375 -8.695 -15.773 1 40 102 GLU A C 1
ATOM 860 O O . GLU A 1 102 ? -23.344 -8.188 -16.328 1 40 102 GLU A O 1
ATOM 865 N N . LYS A 1 103 ? -22.656 -9.477 -14.883 1 39.59 103 LYS A N 1
ATOM 866 C CA . LYS A 1 103 ? -24.047 -9.516 -14.461 1 39.59 103 LYS A CA 1
ATOM 867 C C . LYS A 1 103 ? -24.391 -8.344 -13.547 1 39.59 103 LYS A C 1
ATOM 869 O O . LYS A 1 103 ? -25.547 -8.164 -13.148 1 39.59 103 LYS A O 1
ATOM 874 N N . VAL A 1 104 ? -23.531 -7.664 -13.055 1 35.94 104 VAL A N 1
ATOM 875 C CA . VAL A 1 104 ? -24 -6.508 -12.297 1 35.94 104 VAL A CA 1
ATOM 876 C C . VAL A 1 104 ? -23.984 -5.27 -13.195 1 35.94 104 VAL A C 1
ATOM 878 O O . VAL A 1 104 ? -24.375 -4.18 -12.766 1 35.94 104 VAL A O 1
ATOM 881 N N . ALA A 1 105 ? -23.688 -5.512 -14.57 1 32.5 105 ALA A N 1
ATOM 882 C CA . ALA A 1 105 ? -24.062 -4.41 -15.445 1 32.5 105 ALA A CA 1
ATOM 883 C C . ALA A 1 105 ? -25.391 -4.707 -16.156 1 32.5 105 ALA A C 1
ATOM 885 O O . ALA A 1 105 ? -25.609 -5.824 -16.625 1 32.5 105 ALA A O 1
ATOM 886 N N . MET B 1 1 ? 45.438 39.594 16.203 1 67.19 1 MET B N 1
ATOM 887 C CA . MET B 1 1 ? 45.25 38.5 15.266 1 67.19 1 MET B CA 1
ATOM 888 C C . MET B 1 1 ? 44.625 37.281 15.953 1 67.19 1 MET B C 1
ATOM 890 O O . MET B 1 1 ? 43.844 36.531 15.336 1 67.19 1 MET B O 1
ATOM 894 N N . LYS B 1 2 ? 44.812 37.25 17.344 1 84.69 2 LYS B N 1
ATOM 895 C CA . LYS B 1 2 ? 44.375 36.094 18.109 1 84.69 2 LYS B CA 1
ATOM 896 C C . LYS B 1 2 ? 42.844 36 18.156 1 84.69 2 LYS B C 1
ATOM 898 O O . LYS B 1 2 ? 42.281 34.906 18.062 1 84.69 2 LYS B O 1
ATOM 903 N N . ASN B 1 3 ? 42.281 37.281 17.859 1 92.06 3 ASN B N 1
ATOM 904 C CA . ASN B 1 3 ? 40.812 37.344 18 1 92.06 3 ASN B CA 1
ATOM 905 C C . ASN B 1 3 ? 40.125 36.844 16.75 1 92.06 3 ASN B C 1
ATOM 907 O O . ASN B 1 3 ? 39.094 36.156 16.844 1 92.06 3 ASN B O 1
ATOM 911 N N . ILE B 1 4 ? 40.938 36.875 15.648 1 92.12 4 ILE B N 1
ATOM 912 C CA . ILE B 1 4 ? 40.344 36.5 14.367 1 92.12 4 ILE B CA 1
ATOM 913 C C . ILE B 1 4 ? 40.344 34.969 14.258 1 92.12 4 ILE B C 1
ATOM 915 O O . ILE B 1 4 ? 39.375 34.375 13.773 1 92.12 4 ILE B O 1
ATOM 919 N N . TRP B 1 5 ? 41.375 34.312 14.742 1 92.56 5 TRP B N 1
ATOM 920 C CA . TRP B 1 5 ? 41.5 32.875 14.656 1 92.56 5 TRP B CA 1
ATOM 921 C C . TRP B 1 5 ? 40.438 32.188 15.539 1 92.56 5 TRP B C 1
ATOM 923 O O . TRP B 1 5 ? 39.812 31.234 15.125 1 92.56 5 TRP B O 1
ATOM 933 N N . LYS B 1 6 ? 40.25 32.75 16.781 1 92.5 6 LYS B N 1
ATOM 934 C CA . LYS B 1 6 ? 39.25 32.219 17.703 1 92.5 6 LYS B CA 1
ATOM 935 C C . LYS B 1 6 ? 37.844 32.375 17.125 1 92.5 6 LYS B C 1
ATOM 937 O O . LYS B 1 6 ? 37 31.484 17.266 1 92.5 6 LYS B O 1
ATOM 942 N N . GLU B 1 7 ? 37.688 33.5 16.453 1 93.19 7 GLU B N 1
ATOM 943 C CA . GLU B 1 7 ? 36.406 33.75 15.82 1 93.19 7 GLU B CA 1
ATOM 944 C C . GLU B 1 7 ? 36.125 32.781 14.672 1 93.19 7 GLU B C 1
ATOM 946 O O . GLU B 1 7 ? 35.031 32.281 14.523 1 93.19 7 GLU B O 1
ATOM 951 N N . ARG B 1 8 ? 37.156 32.469 13.953 1 93.88 8 ARG B N 1
ATOM 952 C CA . ARG B 1 8 ? 37.062 31.5 12.852 1 93.88 8 ARG B CA 1
ATOM 953 C C . ARG B 1 8 ? 36.781 30.094 13.375 1 93.88 8 ARG B C 1
ATOM 955 O O . ARG B 1 8 ? 35.938 29.375 12.812 1 93.88 8 ARG B O 1
ATOM 962 N N . GLU B 1 9 ? 37.438 29.734 14.406 1 93.94 9 GLU B N 1
ATOM 963 C CA . GLU B 1 9 ? 37.219 28.438 15.031 1 93.94 9 GLU B CA 1
ATOM 964 C C . GLU B 1 9 ? 35.812 28.281 15.547 1 93.94 9 GLU B C 1
ATOM 966 O O . GLU B 1 9 ? 35.156 27.25 15.305 1 93.94 9 GLU B O 1
ATOM 971 N N . LYS B 1 10 ? 35.281 29.297 16.156 1 95.31 10 LYS B N 1
ATOM 972 C CA . LYS B 1 10 ? 33.938 29.297 16.688 1 95.31 10 LYS B CA 1
ATOM 973 C C . LYS B 1 10 ? 32.906 29.219 15.555 1 95.31 10 LYS B C 1
ATOM 975 O O . LYS B 1 10 ? 31.891 28.531 15.688 1 95.31 10 LYS B O 1
ATOM 980 N N . ALA B 1 11 ? 33.188 29.859 14.5 1 94.69 11 ALA B N 1
ATOM 981 C CA . ALA B 1 11 ? 32.281 29.875 13.344 1 94.69 11 ALA B CA 1
ATOM 982 C C . ALA B 1 11 ? 32.188 28.484 12.727 1 94.69 11 ALA B C 1
ATOM 984 O O . ALA B 1 11 ? 31.094 28.031 12.367 1 94.69 11 ALA B O 1
ATOM 985 N N . LEU B 1 12 ? 33.344 27.828 12.617 1 95.69 12 LEU B N 1
ATOM 986 C CA . LEU B 1 12 ? 33.375 26.469 12.078 1 95.69 12 LEU B CA 1
ATOM 987 C C . LEU B 1 12 ? 32.625 25.5 12.992 1 95.69 12 LEU B C 1
ATOM 989 O O . LEU B 1 12 ? 31.906 24.625 12.523 1 95.69 12 LEU B O 1
ATOM 993 N N . GLU B 1 13 ? 32.75 25.656 14.289 1 95.62 13 GLU B N 1
ATOM 994 C CA . GLU B 1 13 ? 32.031 24.828 15.273 1 95.62 13 GLU B CA 1
ATOM 995 C C . GLU B 1 13 ? 30.531 25.047 15.195 1 95.62 13 GLU B C 1
ATOM 997 O O . GLU B 1 13 ? 29.766 24.094 15.219 1 95.62 13 GLU B O 1
ATOM 1002 N N . ASN B 1 14 ? 30.109 26.25 15.062 1 95.88 14 ASN B N 1
ATOM 1003 C CA . ASN B 1 14 ? 28.703 26.594 14.93 1 95.88 14 ASN B CA 1
ATOM 1004 C C . ASN B 1 14 ? 28.094 26 13.664 1 95.88 14 ASN B C 1
ATOM 1006 O O . ASN B 1 14 ? 26.969 25.5 13.68 1 95.88 14 ASN B O 1
ATOM 1010 N N . GLN B 1 15 ? 28.891 26.094 12.68 1 96.38 15 GLN B N 1
ATOM 1011 C CA . GLN B 1 15 ? 28.438 25.484 11.422 1 96.38 15 GLN B CA 1
ATOM 1012 C C . GLN B 1 15 ? 28.25 23.984 11.578 1 96.38 15 GLN B C 1
ATOM 1014 O O . GLN B 1 15 ? 27.281 23.422 11.062 1 96.38 15 GLN B O 1
ATOM 1019 N N . TYR B 1 16 ? 29.141 23.359 12.25 1 97.69 16 TYR B N 1
ATOM 1020 C CA . TYR B 1 16 ? 29.078 21.922 12.492 1 97.69 16 TYR B CA 1
ATOM 1021 C C . TYR B 1 16 ? 27.859 21.562 13.328 1 97.69 16 TYR B C 1
ATOM 1023 O O . TYR B 1 16 ? 27.125 20.641 12.992 1 97.69 16 TYR B O 1
ATOM 1031 N N . ILE B 1 17 ? 27.516 22.328 14.344 1 97.62 17 ILE B N 1
ATOM 1032 C CA . ILE B 1 17 ? 26.359 22.109 15.211 1 97.62 17 ILE B CA 1
ATOM 1033 C C . ILE B 1 17 ? 25.078 22.297 14.406 1 97.62 17 ILE B C 1
ATOM 1035 O O . ILE B 1 17 ? 24.141 21.5 14.523 1 97.62 17 ILE B O 1
ATOM 1039 N N . TYR B 1 18 ? 25.094 23.328 13.586 1 97.69 18 TYR B N 1
ATOM 1040 C CA . TYR B 1 18 ? 23.938 23.594 12.734 1 97.69 18 TYR B CA 1
ATOM 1041 C C . TYR B 1 18 ? 23.656 22.422 11.805 1 97.69 18 TYR B C 1
ATOM 1043 O O . TYR B 1 18 ? 22.5 22 11.672 1 97.69 18 TYR B O 1
ATOM 1051 N N . LYS B 1 19 ? 24.719 21.922 11.273 1 97.75 19 LYS B N 1
ATOM 1052 C CA . LYS B 1 19 ? 24.578 20.766 10.383 1 97.75 19 LYS B CA 1
ATOM 1053 C C . LYS B 1 19 ? 24.047 19.547 11.133 1 97.75 19 LYS B C 1
ATOM 1055 O O . LYS B 1 19 ? 23.172 18.844 10.633 1 97.75 19 LYS B O 1
ATOM 1060 N N . GLN B 1 20 ? 24.547 19.312 12.297 1 97.38 20 GLN B N 1
ATOM 1061 C CA . GLN B 1 20 ? 24.094 18.203 13.109 1 97.38 20 GLN B CA 1
ATOM 1062 C C . GLN B 1 20 ? 22.625 18.344 13.469 1 97.38 20 GLN B C 1
ATOM 1064 O O . GLN B 1 20 ? 21.875 17.359 13.422 1 97.38 20 GLN B O 1
ATOM 1069 N N . GLU B 1 21 ? 22.234 19.469 13.773 1 96.69 21 GLU B N 1
ATOM 1070 C CA . GLU B 1 21 ? 20.828 19.75 14.102 1 96.69 21 GLU B CA 1
ATOM 1071 C C . GLU B 1 21 ? 19.938 19.562 12.883 1 96.69 21 GLU B C 1
ATOM 1073 O O . GLU B 1 21 ? 18.859 18.969 12.992 1 96.69 21 GLU B O 1
ATOM 1078 N N . GLN B 1 22 ? 20.422 20.094 11.805 1 97.81 22 GLN B N 1
ATOM 1079 C CA . GLN B 1 22 ? 19.688 19.906 10.555 1 97.81 22 GLN B CA 1
ATOM 1080 C C . GLN B 1 22 ? 19.469 18.422 10.258 1 97.81 22 GLN B C 1
ATOM 1082 O O . GLN B 1 22 ? 18.375 18.016 9.875 1 97.81 22 GLN B O 1
ATOM 1087 N N . ASP B 1 23 ? 20.438 17.656 10.445 1 97.94 23 ASP B N 1
ATOM 1088 C CA . ASP B 1 23 ? 20.359 16.219 10.219 1 97.94 23 ASP B CA 1
ATOM 1089 C C . ASP B 1 23 ? 19.375 15.562 11.172 1 97.94 23 ASP B C 1
ATOM 1091 O O . ASP B 1 23 ? 18.625 14.664 10.773 1 97.94 23 ASP B O 1
ATOM 1095 N N . LYS B 1 24 ? 19.406 15.992 12.383 1 98 24 LYS B N 1
ATOM 1096 C CA . LYS B 1 24 ? 18.469 15.445 13.367 1 98 24 LYS B CA 1
ATOM 1097 C C . LYS B 1 24 ? 17.031 15.766 13.008 1 98 24 LYS B C 1
ATOM 1099 O O . LYS B 1 24 ? 16.156 14.898 13.086 1 98 24 LYS B O 1
ATOM 1104 N N . ILE B 1 25 ? 16.797 16.984 12.523 1 98.25 25 ILE B N 1
ATOM 1105 C CA . ILE B 1 25 ? 15.461 17.406 12.109 1 98.25 25 ILE B CA 1
ATOM 1106 C C . ILE B 1 25 ? 14.992 16.578 10.922 1 98.25 25 ILE B C 1
ATOM 1108 O O . ILE B 1 25 ? 13.852 16.094 10.906 1 98.25 25 ILE B O 1
ATOM 1112 N N . GLU B 1 26 ? 15.828 16.406 9.984 1 98.25 26 GLU B N 1
ATOM 1113 C CA . GLU B 1 26 ? 15.508 15.602 8.805 1 98.25 26 GLU B CA 1
ATOM 1114 C C . GLU B 1 26 ? 15.156 14.172 9.188 1 98.25 26 GLU B C 1
ATOM 1116 O O . GLU B 1 26 ? 14.219 13.586 8.648 1 98.25 26 GLU B O 1
ATOM 1121 N N . ARG B 1 27 ? 15.938 13.648 10.078 1 97.62 27 ARG B N 1
ATOM 1122 C CA . ARG B 1 27 ? 15.703 12.281 10.547 1 97.62 27 ARG B CA 1
ATOM 1123 C C . ARG B 1 27 ? 14.344 12.172 11.242 1 97.62 27 ARG B C 1
ATOM 1125 O O . ARG B 1 27 ? 13.586 11.234 10.984 1 97.62 27 ARG B O 1
ATOM 1132 N N . MET B 1 28 ? 14.016 13.047 12.039 1 98.06 28 MET B N 1
ATOM 1133 C CA . MET B 1 28 ? 12.742 13.039 12.758 1 98.06 28 MET B CA 1
ATOM 1134 C C . MET B 1 28 ? 11.57 13.18 11.789 1 98.06 28 MET B C 1
ATOM 1136 O O . MET B 1 28 ? 10.547 12.508 11.945 1 98.06 28 MET B O 1
ATOM 1140 N N . GLN B 1 29 ? 11.75 14.094 10.797 1 97.69 29 GLN B N 1
ATOM 1141 C CA . GLN B 1 29 ? 10.727 14.273 9.773 1 97.69 29 GLN B CA 1
ATOM 1142 C C . GLN B 1 29 ? 10.492 12.984 8.992 1 97.69 29 GLN B C 1
ATOM 1144 O O . GLN B 1 29 ? 9.344 12.609 8.742 1 97.69 29 GLN B O 1
ATOM 1149 N N . LYS B 1 30 ? 11.586 12.367 8.625 1 97.38 30 LYS B N 1
ATOM 1150 C CA . LYS B 1 30 ? 11.5 11.109 7.887 1 97.38 30 LYS B CA 1
ATOM 1151 C C . LYS B 1 30 ? 10.805 10.031 8.719 1 97.38 30 LYS B C 1
ATOM 1153 O O . LYS B 1 30 ? 9.953 9.305 8.211 1 97.38 30 LYS B O 1
ATOM 1158 N N . GLU B 1 31 ? 11.125 9.906 9.906 1 97.25 31 GLU B N 1
ATOM 1159 C CA . GLU B 1 31 ? 10.523 8.914 10.797 1 97.25 31 GLU B CA 1
ATOM 1160 C C . GLU B 1 31 ? 9.023 9.141 10.945 1 97.25 31 GLU B C 1
ATOM 1162 O O . GLU B 1 31 ? 8.242 8.188 10.922 1 97.25 31 GLU B O 1
ATOM 1167 N N . GLU B 1 32 ? 8.719 10.336 11.062 1 97.56 32 GLU B N 1
ATOM 1168 C CA . GLU B 1 32 ? 7.301 10.664 11.172 1 97.56 32 GLU B CA 1
ATOM 1169 C C . GLU B 1 32 ? 6.559 10.344 9.875 1 97.56 32 GLU B C 1
ATOM 1171 O O . GLU B 1 32 ? 5.445 9.82 9.906 1 97.56 32 GLU B O 1
ATOM 1176 N N . ARG B 1 33 ? 7.137 10.688 8.797 1 97.31 33 ARG B N 1
ATOM 1177 C CA . ARG B 1 33 ? 6.551 10.352 7.496 1 97.31 33 ARG B CA 1
ATOM 1178 C C . ARG B 1 33 ? 6.34 8.852 7.359 1 97.31 33 ARG B C 1
ATOM 1180 O O . ARG B 1 33 ? 5.277 8.406 6.918 1 97.31 33 ARG B O 1
ATOM 1187 N N . GLU B 1 34 ? 7.266 8.094 7.734 1 97.06 34 GLU B N 1
ATOM 1188 C CA . GLU B 1 34 ? 7.16 6.641 7.648 1 97.06 34 GLU B CA 1
ATOM 1189 C C . GLU B 1 34 ? 6.082 6.113 8.586 1 97.06 34 GLU B C 1
ATOM 1191 O O . GLU B 1 34 ? 5.391 5.145 8.266 1 97.06 34 GLU B O 1
ATOM 1196 N N . ARG B 1 35 ? 6 6.73 9.734 1 97.38 35 ARG B N 1
ATOM 1197 C CA . ARG B 1 35 ? 4.938 6.363 10.664 1 97.38 35 ARG B CA 1
ATOM 1198 C C . ARG B 1 35 ? 3.564 6.594 10.039 1 97.38 35 ARG B C 1
ATOM 1200 O O . ARG B 1 35 ? 2.688 5.73 10.117 1 97.38 35 ARG B O 1
ATOM 1207 N N . LEU B 1 36 ? 3.43 7.691 9.359 1 97.44 36 LEU B N 1
ATOM 1208 C CA . LEU B 1 36 ? 2.17 8.016 8.703 1 97.44 36 LEU B CA 1
ATOM 1209 C C . LEU B 1 36 ? 1.883 7.043 7.566 1 97.44 36 LEU B C 1
ATOM 1211 O O . LEU B 1 36 ? 0.745 6.598 7.398 1 97.44 36 LEU B O 1
ATOM 1215 N N . VAL B 1 37 ? 2.844 6.738 6.812 1 98.06 37 VAL B N 1
ATOM 1216 C CA . VAL B 1 37 ? 2.713 5.781 5.719 1 98.06 37 VAL B CA 1
ATOM 1217 C C . VAL B 1 37 ? 2.232 4.438 6.262 1 98.06 37 VAL B C 1
ATOM 1219 O O . VAL B 1 37 ? 1.291 3.848 5.727 1 98.06 37 VAL B O 1
ATOM 1222 N N . ARG B 1 38 ? 2.816 3.984 7.348 1 97.31 38 ARG B N 1
ATOM 1223 C CA . ARG B 1 38 ? 2.447 2.699 7.934 1 97.31 38 ARG B CA 1
ATOM 1224 C C . ARG B 1 38 ? 0.99 2.701 8.383 1 97.31 38 ARG B C 1
ATOM 1226 O O . ARG B 1 38 ? 0.282 1.706 8.219 1 97.31 38 ARG B O 1
ATOM 1233 N N . GLU B 1 39 ? 0.623 3.781 8.859 1 97.44 39 GLU B N 1
ATOM 1234 C CA . GLU B 1 39 ? -0.741 3.871 9.375 1 97.44 39 GLU B CA 1
ATOM 1235 C C . GLU B 1 39 ? -1.747 4.035 8.234 1 97.44 39 GLU B C 1
ATOM 1237 O O . GLU B 1 39 ? -2.76 3.334 8.188 1 97.44 39 GLU B O 1
ATOM 1242 N N . MET B 1 40 ? -1.466 4.859 7.316 1 97.5 40 MET B N 1
ATOM 1243 C CA . MET B 1 40 ? -2.426 5.219 6.277 1 97.5 40 MET B CA 1
ATOM 1244 C C . MET B 1 40 ? -2.496 4.141 5.203 1 97.5 40 MET B C 1
ATOM 1246 O O . MET B 1 40 ? -3.539 3.949 4.574 1 97.5 40 MET B O 1
ATOM 1250 N N . CYS B 1 41 ? -1.397 3.43 5.082 1 97.81 41 CYS B N 1
ATOM 1251 C CA . CYS B 1 41 ? -1.314 2.527 3.939 1 97.81 41 CYS B CA 1
ATOM 1252 C C . CYS B 1 41 ? -1.716 1.111 4.332 1 97.81 41 CYS B C 1
ATOM 1254 O O . CYS B 1 41 ? -1.751 0.215 3.486 1 97.81 41 CYS B O 1
ATOM 1256 N N . ARG B 1 42 ? -2.008 0.935 5.598 1 97.38 42 ARG B N 1
ATOM 1257 C CA . ARG B 1 42 ? -2.389 -0.399 6.047 1 97.38 42 ARG B CA 1
ATOM 1258 C C . ARG B 1 42 ? -3.568 -0.933 5.242 1 97.38 42 ARG B C 1
ATOM 1260 O O . ARG B 1 42 ? -4.633 -0.312 5.203 1 97.38 42 ARG B O 1
ATOM 1267 N N . ASN B 1 43 ? -3.363 -2.031 4.602 1 97.88 43 ASN B N 1
ATOM 1268 C CA . ASN B 1 43 ? -4.355 -2.746 3.805 1 97.88 43 ASN B CA 1
ATOM 1269 C C . ASN B 1 43 ? -4.863 -1.896 2.643 1 97.88 43 ASN B C 1
ATOM 1271 O O . ASN B 1 43 ? -6.02 -2.018 2.238 1 97.88 43 ASN B O 1
ATOM 1275 N N . ARG B 1 44 ? -4.082 -1.006 2.205 1 98.12 44 ARG B N 1
ATOM 1276 C CA . ARG B 1 44 ? -4.395 -0.203 1.027 1 98.12 44 ARG B CA 1
ATOM 1277 C C . ARG B 1 44 ? -3.557 -0.636 -0.17 1 98.12 44 ARG B C 1
ATOM 1279 O O . ARG B 1 44 ? -2.377 -0.96 -0.023 1 98.12 44 ARG B O 1
ATOM 1286 N N . CYS B 1 45 ? -4.113 -0.662 -1.316 1 98.12 45 CYS B N 1
ATOM 1287 C CA . CYS B 1 45 ? -3.443 -1.034 -2.559 1 98.12 45 CYS B CA 1
ATOM 1288 C C . CYS B 1 45 ? -2.283 -0.094 -2.857 1 98.12 45 CYS B C 1
ATOM 1290 O O . CYS B 1 45 ? -2.451 1.127 -2.857 1 98.12 45 CYS B O 1
ATOM 1292 N N . PRO B 1 46 ? -1.204 -0.58 -3.199 1 97.69 46 PRO B N 1
ATOM 1293 C CA . PRO B 1 46 ? -0.033 0.251 -3.488 1 97.69 46 PRO B CA 1
ATOM 1294 C C . PRO B 1 46 ? -0.113 0.93 -4.852 1 97.69 46 PRO B C 1
ATOM 1296 O O . PRO B 1 46 ? 0.739 1.758 -5.188 1 97.69 46 PRO B O 1
ATOM 1299 N N . LYS B 1 47 ? -1.119 0.626 -5.66 1 95.94 47 LYS B N 1
ATOM 1300 C CA . LYS B 1 47 ? -1.197 1.182 -7.008 1 95.94 47 LYS B CA 1
ATOM 1301 C C . LYS B 1 47 ? -2.352 2.172 -7.129 1 95.94 47 LYS B C 1
ATOM 1303 O O . LYS B 1 47 ? -2.176 3.277 -7.645 1 95.94 47 LYS B O 1
ATOM 1308 N N . CYS B 1 48 ? -3.463 1.784 -6.621 1 96.69 48 CYS B N 1
ATOM 1309 C CA . CYS B 1 48 ? -4.602 2.676 -6.809 1 96.69 48 CYS B CA 1
ATOM 1310 C C . CYS B 1 48 ? -5.086 3.232 -5.477 1 96.69 48 CYS B C 1
ATOM 1312 O O . CYS B 1 48 ? -5.875 4.176 -5.441 1 96.69 48 CYS B O 1
ATOM 1314 N N . GLY B 1 49 ? -4.664 2.641 -4.32 1 97.12 49 GLY B N 1
ATOM 1315 C CA . GLY B 1 49 ? -4.984 3.174 -3.006 1 97.12 49 GLY B CA 1
ATOM 1316 C C . GLY B 1 49 ? -6.266 2.604 -2.428 1 97.12 49 GLY B C 1
ATOM 1317 O O . GLY B 1 49 ? -6.594 2.861 -1.268 1 97.12 49 GLY B O 1
ATOM 1318 N N . ASP B 1 50 ? -6.984 1.731 -3.201 1 97.5 50 ASP B N 1
ATOM 1319 C CA . ASP B 1 50 ? -8.227 1.153 -2.705 1 97.5 50 ASP B CA 1
ATOM 1320 C C . ASP B 1 50 ? -7.961 0.139 -1.597 1 97.5 50 ASP B C 1
ATOM 1322 O O . ASP B 1 50 ? -6.859 -0.414 -1.507 1 97.5 50 ASP B O 1
ATOM 1326 N N . GLU B 1 51 ? -8.961 0.023 -0.765 1 97.75 51 GLU B N 1
ATOM 1327 C CA . GLU B 1 51 ? -8.828 -0.972 0.296 1 97.75 51 GLU B CA 1
ATOM 1328 C C . GLU B 1 51 ? -8.766 -2.385 -0.277 1 97.75 51 GLU B C 1
ATOM 1330 O O . GLU B 1 51 ? -9.625 -2.781 -1.065 1 97.75 51 GLU B O 1
ATOM 1335 N N . ILE B 1 52 ? -7.73 -3.141 0.11 1 97.5 52 ILE B N 1
ATOM 1336 C CA . ILE B 1 52 ? -7.605 -4.52 -0.355 1 97.5 52 ILE B CA 1
ATOM 1337 C C . ILE B 1 52 ? -8.453 -5.438 0.521 1 97.5 52 ILE B C 1
ATOM 1339 O O . ILE B 1 52 ? -8.578 -5.215 1.727 1 97.5 52 ILE B O 1
ATOM 1343 N N . LYS B 1 53 ? -8.961 -6.457 -0.08 1 96.25 53 LYS B N 1
ATOM 1344 C CA . LYS B 1 53 ? -9.867 -7.363 0.628 1 96.25 53 LYS B CA 1
ATOM 1345 C C . LYS B 1 53 ? -9.289 -8.773 0.688 1 96.25 53 LYS B C 1
ATOM 1347 O O . LYS B 1 53 ? -8.734 -9.266 -0.298 1 96.25 53 LYS B O 1
ATOM 1352 N N . ALA B 1 54 ? -9.406 -9.273 1.89 1 94.06 54 ALA B N 1
ATOM 1353 C CA . ALA B 1 54 ? -8.93 -10.641 2.096 1 94.06 54 ALA B CA 1
ATOM 1354 C C . ALA B 1 54 ? -9.82 -11.641 1.366 1 94.06 54 ALA B C 1
ATOM 1356 O O . ALA B 1 54 ? -11.047 -11.492 1.349 1 94.06 54 ALA B O 1
ATOM 1357 N N . MET B 1 55 ? -9.156 -12.562 0.759 1 87.88 55 MET B N 1
ATOM 1358 C CA . MET B 1 55 ? -9.875 -13.641 0.087 1 87.88 55 MET B CA 1
ATOM 1359 C C . MET B 1 55 ? -9.062 -14.93 0.093 1 87.88 55 MET B C 1
ATOM 1361 O O . MET B 1 55 ? -7.867 -14.914 0.412 1 87.88 55 MET B O 1
ATOM 1365 N N . THR B 1 56 ? -9.742 -15.977 -0.077 1 85.62 56 THR B N 1
ATOM 1366 C CA . THR B 1 56 ? -9.078 -17.266 -0.181 1 85.62 56 THR B CA 1
ATOM 1367 C C . THR B 1 56 ? -9.211 -17.828 -1.595 1 85.62 56 THR B C 1
ATOM 1369 O O . THR B 1 56 ? -10.273 -17.75 -2.203 1 85.62 56 THR B O 1
ATOM 1372 N N . PHE B 1 57 ? -8.102 -18.172 -2.088 1 72.94 57 PHE B N 1
ATOM 1373 C CA . PHE B 1 57 ? -8.078 -18.797 -3.408 1 72.94 57 PHE B CA 1
ATOM 1374 C C . PHE B 1 57 ? -7.453 -20.172 -3.348 1 72.94 57 PHE B C 1
ATOM 1376 O O . PHE B 1 57 ? -6.285 -20.328 -2.98 1 72.94 57 PHE B O 1
ATOM 1383 N N . ARG B 1 58 ? -8.305 -21.188 -3.641 1 72.31 58 ARG B N 1
ATOM 1384 C CA . ARG B 1 58 ? -7.84 -22.578 -3.607 1 72.31 58 ARG B CA 1
ATOM 1385 C C . ARG B 1 58 ? -7.094 -22.875 -2.312 1 72.31 58 ARG B C 1
ATOM 1387 O O . ARG B 1 58 ? -6 -23.438 -2.336 1 72.31 58 ARG B O 1
ATOM 1394 N N . GLY B 1 59 ? -7.633 -22.391 -1.234 1 74.5 59 GLY B N 1
ATOM 1395 C CA . GLY B 1 59 ? -7.07 -22.656 0.08 1 74.5 59 GLY B CA 1
ATOM 1396 C C . GLY B 1 59 ? -5.922 -21.719 0.435 1 74.5 59 GLY B C 1
ATOM 1397 O O . GLY B 1 59 ? -5.32 -21.859 1.506 1 74.5 59 GLY B O 1
ATOM 1398 N N . VAL B 1 60 ? -5.57 -20.938 -0.518 1 77.69 60 VAL B N 1
ATOM 1399 C CA . VAL B 1 60 ? -4.484 -20 -0.243 1 77.69 60 VAL B CA 1
ATOM 1400 C C . VAL B 1 60 ? -5.055 -18.625 0.08 1 77.69 60 VAL B C 1
ATOM 1402 O O . VAL B 1 60 ? -5.785 -18.047 -0.728 1 77.69 60 VAL B O 1
ATOM 1405 N N . PRO B 1 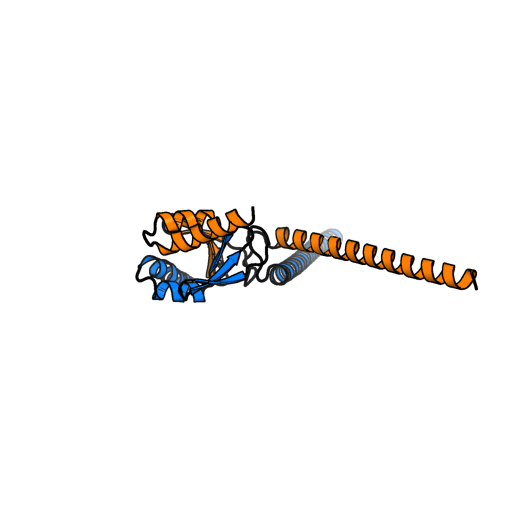61 ? -4.707 -18.172 1.308 1 88.5 61 PRO B N 1
ATOM 1406 C CA . PRO B 1 61 ? -5.156 -16.828 1.654 1 88.5 61 PRO B CA 1
ATOM 1407 C C . PRO B 1 61 ? -4.434 -15.742 0.856 1 88.5 61 PRO B C 1
ATOM 1409 O O . PRO B 1 61 ? -3.232 -15.852 0.603 1 88.5 61 PRO B O 1
ATOM 1412 N N . LEU B 1 62 ? -5.168 -14.766 0.317 1 89.62 62 LEU B N 1
ATOM 1413 C CA . LEU B 1 62 ? -4.57 -13.625 -0.372 1 89.62 62 LEU B CA 1
ATOM 1414 C C . LEU B 1 62 ? -5.422 -12.375 -0.191 1 89.62 62 LEU B C 1
ATOM 1416 O O . LEU B 1 62 ? -6.508 -12.43 0.389 1 89.62 62 LEU B O 1
ATOM 1420 N N . ASP B 1 63 ? -4.785 -11.211 -0.554 1 95.19 63 ASP B N 1
ATOM 1421 C CA . ASP B 1 63 ? -5.496 -9.938 -0.523 1 95.19 63 ASP B CA 1
ATOM 1422 C C . ASP B 1 63 ? -5.637 -9.352 -1.926 1 95.19 63 ASP B C 1
ATOM 1424 O O . ASP B 1 63 ? -4.637 -9.133 -2.615 1 95.19 63 ASP B O 1
ATOM 1428 N N . ARG B 1 64 ? -6.863 -9.078 -2.314 1 94.31 64 ARG B N 1
ATOM 1429 C CA . ARG B 1 64 ? -7.121 -8.586 -3.666 1 94.31 64 ARG B CA 1
ATOM 1430 C C . ARG B 1 64 ? -7.641 -7.156 -3.637 1 94.31 64 ARG B C 1
ATOM 1432 O O . ARG B 1 64 ? -8.445 -6.801 -2.77 1 94.31 64 ARG B O 1
ATOM 1439 N N . CYS B 1 65 ? -7.145 -6.441 -4.582 1 96.12 65 CYS B N 1
ATOM 1440 C CA . CYS B 1 65 ? -7.672 -5.09 -4.746 1 96.12 65 CYS B CA 1
ATOM 1441 C C . CYS B 1 65 ? -8.883 -5.082 -5.664 1 96.12 65 CYS B C 1
ATOM 1443 O O . CYS B 1 65 ? -8.781 -5.418 -6.844 1 96.12 65 CYS B O 1
ATOM 1445 N N . PRO B 1 66 ? -10 -4.711 -5.184 1 95 66 PRO B N 1
ATOM 1446 C CA . PRO B 1 66 ? -11.18 -4.66 -6.051 1 95 66 PRO B CA 1
ATOM 1447 C C . PRO B 1 66 ? -11.109 -3.541 -7.086 1 95 66 PRO B C 1
ATOM 1449 O O . PRO B 1 66 ? -11.82 -3.574 -8.094 1 95 66 PRO B O 1
ATOM 1452 N N . GLY B 1 67 ? -10.297 -2.607 -6.859 1 93.94 67 GLY B N 1
ATOM 1453 C CA . GLY B 1 67 ? -10.188 -1.463 -7.75 1 93.94 67 GLY B CA 1
ATOM 1454 C C . GLY B 1 67 ? -9.438 -1.772 -9.031 1 93.94 67 GLY B C 1
ATOM 1455 O O . GLY B 1 67 ? -9.977 -1.614 -10.125 1 93.94 67 GLY B O 1
ATOM 1456 N N . CYS B 1 68 ? -8.25 -2.275 -8.898 1 94 68 CYS B N 1
ATOM 1457 C CA . CYS B 1 68 ? -7.418 -2.496 -10.07 1 94 68 CYS B CA 1
ATOM 1458 C C . CYS B 1 68 ? -7.309 -3.982 -10.391 1 94 68 CYS B C 1
ATOM 1460 O O . CYS B 1 68 ? -6.906 -4.355 -11.492 1 94 68 CYS B O 1
ATOM 1462 N N . GLY B 1 69 ? -7.613 -4.746 -9.352 1 92.38 69 GLY B N 1
ATOM 1463 C CA . GLY B 1 69 ? -7.586 -6.18 -9.594 1 92.38 69 GLY B CA 1
ATOM 1464 C C . GLY B 1 69 ? -6.266 -6.824 -9.219 1 92.38 69 GLY B C 1
ATOM 1465 O O . GLY B 1 69 ? -6.07 -8.023 -9.43 1 92.38 69 GLY B O 1
ATOM 1466 N N . GLY B 1 70 ? -5.391 -6.102 -8.648 1 93.25 70 GLY B N 1
ATOM 1467 C CA . GLY B 1 70 ? -4.113 -6.645 -8.211 1 93.25 70 GLY B CA 1
ATOM 1468 C C . GLY B 1 70 ? -4.227 -7.527 -6.98 1 93.25 70 GLY B C 1
ATOM 1469 O O . GLY B 1 70 ? -5.25 -7.508 -6.293 1 93.25 70 GLY B O 1
ATOM 1470 N N . VAL B 1 71 ? -3.139 -8.25 -6.762 1 92.94 71 VAL B N 1
ATOM 1471 C CA . VAL B 1 71 ? -3.191 -9.188 -5.645 1 92.94 71 VAL B CA 1
ATOM 1472 C C . VAL B 1 71 ? -1.924 -9.062 -4.805 1 92.94 71 VAL B C 1
ATOM 1474 O O . VAL B 1 71 ? -0.82 -8.953 -5.344 1 92.94 71 VAL B O 1
ATOM 1477 N N . TRP B 1 72 ? -2.201 -8.961 -3.535 1 95.38 72 TRP B N 1
ATOM 1478 C CA . TRP B 1 72 ? -1.107 -9 -2.57 1 95.38 72 TRP B CA 1
ATOM 1479 C C . TRP B 1 72 ? -0.988 -10.383 -1.94 1 95.38 72 TRP B C 1
ATOM 1481 O O . TRP B 1 72 ? -1.978 -10.945 -1.464 1 95.38 72 TRP B O 1
ATOM 1491 N N . LEU B 1 73 ? 0.209 -10.938 -1.947 1 91.75 73 LEU B N 1
ATOM 1492 C CA . LEU B 1 73 ? 0.516 -12.211 -1.3 1 91.75 73 LEU B CA 1
ATOM 1493 C C . LEU B 1 73 ? 1.507 -12.008 -0.157 1 91.75 73 LEU B C 1
ATOM 1495 O O . LEU B 1 73 ? 2.635 -11.562 -0.377 1 91.75 73 LEU B O 1
ATOM 1499 N N . GLY B 1 74 ? 1.009 -12.367 0.992 1 91 74 GLY B N 1
ATOM 1500 C CA . GLY B 1 74 ? 1.912 -12.312 2.129 1 91 74 GLY B CA 1
ATOM 1501 C C . GLY B 1 74 ? 2.984 -13.383 2.098 1 91 74 GLY B C 1
ATOM 1502 O O . GLY B 1 74 ? 2.904 -14.32 1.304 1 91 74 GLY B O 1
ATOM 1503 N N . PRO B 1 75 ? 3.994 -13.117 2.959 1 86.38 75 PRO B N 1
ATOM 1504 C CA . PRO B 1 75 ? 5.074 -14.109 2.998 1 86.38 75 PRO B CA 1
ATOM 1505 C C . PRO B 1 75 ? 4.586 -15.5 3.381 1 86.38 75 PRO B C 1
ATOM 1507 O O . PRO B 1 75 ? 5.066 -16.5 2.838 1 86.38 75 PRO B O 1
ATOM 1510 N N . ASN B 1 76 ? 3.693 -15.57 4.305 1 85.75 76 ASN B N 1
ATOM 1511 C CA . ASN B 1 76 ? 3.16 -16.859 4.723 1 85.75 76 ASN B CA 1
ATOM 1512 C C . ASN B 1 76 ? 2.316 -17.5 3.623 1 85.75 76 ASN B C 1
ATOM 1514 O O . ASN B 1 76 ? 2.365 -18.719 3.426 1 85.75 76 ASN B O 1
ATOM 1518 N N . ASP B 1 77 ? 1.581 -16.672 2.9 1 84.25 77 ASP B N 1
ATOM 1519 C CA . ASP B 1 77 ? 0.761 -17.156 1.798 1 84.25 77 ASP B CA 1
ATOM 1520 C C . ASP B 1 77 ? 1.63 -17.719 0.674 1 84.25 77 ASP B C 1
ATOM 1522 O O . ASP B 1 77 ? 1.269 -18.703 0.037 1 84.25 77 ASP B O 1
ATOM 1526 N N . LEU B 1 78 ? 2.691 -17.094 0.528 1 81.25 78 LEU B N 1
ATOM 1527 C CA . LEU B 1 78 ? 3.631 -17.562 -0.484 1 81.25 78 LEU B CA 1
ATOM 1528 C C . LEU B 1 78 ? 4.195 -18.938 -0.11 1 81.25 78 LEU B C 1
ATOM 1530 O O . LEU B 1 78 ? 4.375 -19.797 -0.975 1 81.25 78 LEU B O 1
ATOM 1534 N N . ARG B 1 79 ? 4.414 -19.156 1.161 1 77.75 79 ARG B N 1
ATOM 1535 C CA . ARG B 1 79 ? 4.906 -20.438 1.65 1 77.75 79 ARG B CA 1
ATOM 1536 C C . ARG B 1 79 ? 3.875 -21.547 1.425 1 77.75 79 ARG B C 1
ATOM 1538 O O . ARG B 1 79 ? 4.223 -22.656 1.015 1 77.75 79 ARG B O 1
ATOM 1545 N N . ILE B 1 80 ? 2.629 -21.203 1.636 1 78.88 80 ILE B N 1
ATOM 1546 C CA . ILE B 1 80 ? 1.55 -22.172 1.433 1 78.88 80 ILE B CA 1
ATOM 1547 C C . ILE B 1 80 ? 1.457 -22.531 -0.046 1 78.88 80 ILE B C 1
ATOM 1549 O O . ILE B 1 80 ? 1.3 -23.703 -0.391 1 78.88 80 ILE B O 1
ATOM 1553 N N . LEU B 1 81 ? 1.538 -21.5 -0.875 1 74.12 81 LEU B N 1
ATOM 1554 C CA . LEU B 1 81 ? 1.486 -21.734 -2.314 1 74.12 81 LEU B CA 1
ATOM 1555 C C . LEU B 1 81 ? 2.65 -22.609 -2.766 1 74.12 81 LEU B C 1
ATOM 1557 O O . LEU B 1 81 ? 2.484 -23.469 -3.619 1 74.12 81 LEU B O 1
ATOM 1561 N N . ALA B 1 82 ? 3.775 -22.391 -2.234 1 71.25 82 ALA B N 1
ATOM 1562 C CA . ALA B 1 82 ? 4.973 -23.156 -2.576 1 71.25 82 ALA B CA 1
ATOM 1563 C C . ALA B 1 82 ? 4.824 -24.625 -2.172 1 71.25 82 ALA B C 1
ATOM 1565 O O . ALA B 1 82 ? 5.32 -25.516 -2.861 1 71.25 82 ALA B O 1
ATOM 1566 N N . SER B 1 83 ? 4.18 -24.766 -1.122 1 72.62 83 SER B N 1
ATOM 1567 C CA . SER B 1 83 ? 3.994 -26.125 -0.624 1 72.62 83 SER B CA 1
ATOM 1568 C C . SER B 1 83 ? 2.977 -26.891 -1.465 1 72.62 83 SER B C 1
ATOM 1570 O O . SER B 1 83 ? 3.051 -28.109 -1.577 1 72.62 83 SER B O 1
ATOM 1572 N N . LYS B 1 84 ? 2.021 -26.172 -1.919 1 67.5 84 LYS B N 1
ATOM 1573 C CA . LYS B 1 84 ? 0.975 -26.812 -2.713 1 67.5 84 LYS B CA 1
ATOM 1574 C C . LYS B 1 84 ? 1.44 -27.047 -4.145 1 67.5 84 LYS B C 1
ATOM 1576 O O . LYS B 1 84 ? 1.078 -28.062 -4.762 1 67.5 84 LYS B O 1
ATOM 1581 N N . ASP B 1 85 ? 1.882 -25.906 -4.734 1 57.75 85 ASP B N 1
ATOM 1582 C CA . ASP B 1 85 ? 2.289 -26.031 -6.129 1 57.75 85 ASP B CA 1
ATOM 1583 C C . ASP B 1 85 ? 3.65 -26.719 -6.238 1 57.75 85 ASP B C 1
ATOM 1585 O O . ASP B 1 85 ? 4.57 -26.406 -5.48 1 57.75 85 ASP B O 1
ATOM 1589 N N . HIS B 1 86 ? 3.668 -27.938 -6.469 1 53.41 86 HIS B N 1
ATOM 1590 C CA . HIS B 1 86 ? 4.828 -28.797 -6.672 1 53.41 86 HIS B CA 1
ATOM 1591 C C . HIS B 1 86 ? 5.875 -28.109 -7.547 1 53.41 86 HIS B C 1
ATOM 1593 O O . HIS B 1 86 ? 6.898 -28.703 -7.879 1 53.41 86 HIS B O 1
ATOM 1599 N N . ARG B 1 87 ? 5.555 -26.891 -7.922 1 53.84 87 ARG B N 1
ATOM 1600 C CA . ARG B 1 87 ? 6.609 -26.438 -8.82 1 53.84 87 ARG B CA 1
ATOM 1601 C C . ARG B 1 87 ? 7.754 -25.797 -8.031 1 53.84 87 ARG B C 1
ATOM 1603 O O . ARG B 1 87 ? 7.523 -25.141 -7.016 1 53.84 87 ARG B O 1
ATOM 1610 N N . SER B 1 88 ? 8.93 -26.156 -8.18 1 50.56 88 SER B N 1
ATOM 1611 C CA . SER B 1 88 ? 10.273 -25.922 -7.656 1 50.56 88 SER B CA 1
ATOM 1612 C C . SER B 1 88 ? 10.555 -24.422 -7.531 1 50.56 88 SER B C 1
ATOM 1614 O O . SER B 1 88 ? 11.148 -23.984 -6.547 1 50.56 88 SER B O 1
ATOM 1616 N N . TRP B 1 89 ? 10.125 -23.766 -8.445 1 50.03 89 TRP B N 1
ATOM 1617 C CA . TRP B 1 89 ? 10.711 -22.438 -8.547 1 50.03 89 TRP B CA 1
ATOM 1618 C C . TRP B 1 89 ? 10.273 -21.547 -7.391 1 50.03 89 TRP B C 1
ATOM 1620 O O . TRP B 1 89 ? 10.977 -20.609 -7.02 1 50.03 89 TRP B O 1
ATOM 1630 N N . PHE B 1 90 ? 9.023 -21.766 -6.812 1 54.59 90 PHE B N 1
ATOM 1631 C CA . PHE B 1 90 ? 8.664 -20.953 -5.656 1 54.59 90 PHE B CA 1
ATOM 1632 C C . PHE B 1 90 ? 9.625 -21.203 -4.5 1 54.59 90 PHE B C 1
ATOM 1634 O O . PHE B 1 90 ? 10 -20.281 -3.783 1 54.59 90 PHE B O 1
ATOM 1641 N N . GLU B 1 91 ? 10.031 -22.484 -4.422 1 52.09 91 GLU B N 1
ATOM 1642 C CA . GLU B 1 91 ? 10.992 -22.844 -3.387 1 52.09 91 GLU B CA 1
ATOM 1643 C C . GLU B 1 91 ? 12.281 -22.047 -3.531 1 52.09 91 GLU B C 1
ATOM 1645 O O . GLU B 1 91 ? 12.836 -21.562 -2.541 1 52.09 91 GLU B O 1
ATOM 1650 N N . LYS B 1 92 ? 12.758 -22.141 -4.746 1 49.88 92 LYS B N 1
ATOM 1651 C CA . LYS B 1 92 ? 14.039 -21.484 -4.969 1 49.88 92 LYS B CA 1
ATOM 1652 C C . LYS B 1 92 ? 13.922 -19.969 -4.758 1 49.88 92 LYS B C 1
ATOM 1654 O O . LYS B 1 92 ? 14.805 -19.359 -4.172 1 49.88 92 LYS B O 1
ATOM 1659 N N . TRP B 1 93 ? 12.93 -19.484 -5.281 1 50.66 93 TRP B N 1
ATOM 1660 C CA . TRP B 1 93 ? 12.711 -18.047 -5.086 1 50.66 93 TRP B CA 1
ATOM 1661 C C . TRP B 1 93 ? 12.758 -17.688 -3.602 1 50.66 93 TRP B C 1
ATOM 1663 O O . TRP B 1 93 ? 13.352 -16.688 -3.217 1 50.66 93 TRP B O 1
ATOM 1673 N N . PHE B 1 94 ? 12.023 -18.531 -2.719 1 50.81 94 PHE B N 1
ATOM 1674 C CA . PHE B 1 94 ? 11.906 -18.219 -1.299 1 50.81 94 PHE B CA 1
ATOM 1675 C C . PHE B 1 94 ? 13.156 -18.656 -0.546 1 50.81 94 PHE B C 1
ATOM 1677 O O . PHE B 1 94 ? 13.531 -18.047 0.46 1 50.81 94 PHE B O 1
ATOM 1684 N N . LYS B 1 95 ? 13.617 -19.781 -0.827 1 51.41 95 LYS B N 1
ATOM 1685 C CA . LYS B 1 95 ? 14.828 -20.25 -0.161 1 51.41 95 LYS B CA 1
ATOM 1686 C C . LYS B 1 95 ? 15.992 -19.297 -0.393 1 51.41 95 LYS B C 1
ATOM 1688 O O . LYS B 1 95 ? 16.781 -19.047 0.516 1 51.41 95 LYS B O 1
ATOM 1693 N N . GLU B 1 96 ? 16.188 -19.031 -1.599 1 49.47 96 GLU B N 1
ATOM 1694 C CA . GLU B 1 96 ? 17.344 -18.172 -1.874 1 49.47 96 GLU B CA 1
ATOM 1695 C C . GLU B 1 96 ? 17.203 -16.828 -1.188 1 49.47 96 GLU B C 1
ATOM 1697 O O . GLU B 1 96 ? 18.188 -16.219 -0.789 1 49.47 96 GLU B O 1
ATOM 1702 N N . GLU B 1 97 ? 16.062 -16.312 -0.97 1 46.59 97 GLU B N 1
ATOM 1703 C CA . GLU B 1 97 ? 15.914 -15.102 -0.169 1 46.59 97 GLU B CA 1
ATOM 1704 C C . GLU B 1 97 ? 16.219 -15.375 1.301 1 46.59 97 GLU B C 1
ATOM 1706 O O . GLU B 1 97 ? 16.766 -14.508 1.997 1 46.59 97 GLU B O 1
ATOM 1711 N N . ASN B 1 98 ? 15.82 -16.531 1.817 1 45.78 98 ASN B N 1
ATOM 1712 C CA . ASN B 1 98 ? 16.281 -16.891 3.156 1 45.78 98 ASN B CA 1
ATOM 1713 C C . ASN B 1 98 ? 17.797 -16.953 3.238 1 45.78 98 ASN B C 1
ATOM 1715 O O . ASN B 1 98 ? 18.375 -16.641 4.277 1 45.78 98 ASN B O 1
ATOM 1719 N N . GLU B 1 99 ? 18.344 -17.5 2.254 1 46.47 99 GLU B N 1
ATOM 1720 C CA . GLU B 1 99 ? 19.797 -17.562 2.338 1 46.47 99 GLU B CA 1
ATOM 1721 C C . GLU B 1 99 ? 20.406 -16.172 2.232 1 46.47 99 GLU B C 1
ATOM 1723 O O . GLU B 1 99 ? 21.438 -15.883 2.857 1 46.47 99 GLU B O 1
ATOM 1728 N N . THR B 1 100 ? 19.844 -15.398 1.443 1 43.03 100 THR B N 1
ATOM 1729 C CA . THR B 1 100 ? 20.422 -14.062 1.39 1 43.03 100 THR B CA 1
ATOM 1730 C C . THR B 1 100 ? 20.062 -13.258 2.639 1 43.03 100 THR B C 1
ATOM 1732 O O . THR B 1 100 ? 20.766 -12.312 2.998 1 43.03 100 THR B O 1
ATOM 1735 N N . SER B 1 101 ? 19.047 -13.516 3.32 1 42.5 101 SER B N 1
ATOM 1736 C CA . SER B 1 101 ? 18.828 -12.898 4.625 1 42.5 101 SER B CA 1
ATOM 1737 C C . SER B 1 101 ? 19.75 -13.5 5.684 1 42.5 101 SER B C 1
ATOM 1739 O O . SER B 1 101 ? 19.938 -12.922 6.754 1 42.5 101 SER B O 1
ATOM 1741 N N . GLU B 1 102 ? 20.078 -14.797 5.633 1 41.88 102 GLU B N 1
ATOM 1742 C CA . GLU B 1 102 ? 21.031 -15.305 6.617 1 41.88 102 GLU B CA 1
ATOM 1743 C C . GLU B 1 102 ? 22.391 -14.656 6.445 1 41.88 102 GLU B C 1
ATOM 1745 O O . GLU B 1 102 ? 23.203 -14.648 7.371 1 41.88 102 GLU B O 1
ATOM 1750 N N . LYS B 1 103 ? 22.828 -14.328 5.383 1 42.25 103 LYS B N 1
ATOM 1751 C CA . LYS B 1 103 ? 24.188 -13.781 5.332 1 42.25 103 LYS B CA 1
ATOM 1752 C C . LYS B 1 103 ? 24.203 -12.32 5.754 1 42.25 103 LYS B C 1
ATOM 1754 O O . LYS B 1 103 ? 25.281 -11.711 5.875 1 42.25 103 LYS B O 1
ATOM 1759 N N . VAL B 1 104 ? 23.219 -11.625 5.848 1 37.88 104 VAL B N 1
ATOM 1760 C CA . VAL B 1 104 ? 23.359 -10.281 6.402 1 37.88 104 VAL B CA 1
ATOM 1761 C C . VAL B 1 104 ? 23.031 -10.305 7.895 1 37.88 104 VAL B C 1
ATOM 1763 O O . VAL B 1 104 ? 23.109 -9.273 8.57 1 37.88 104 VAL B O 1
ATOM 1766 N N . ALA B 1 105 ? 22.797 -11.562 8.477 1 34.22 105 ALA B N 1
ATOM 1767 C CA . ALA B 1 105 ? 22.875 -11.578 9.938 1 34.22 105 ALA B CA 1
ATOM 1768 C C . ALA B 1 105 ? 24.234 -12.109 10.406 1 34.22 105 ALA B C 1
ATOM 1770 O O . ALA B 1 105 ? 24.75 -13.094 9.859 1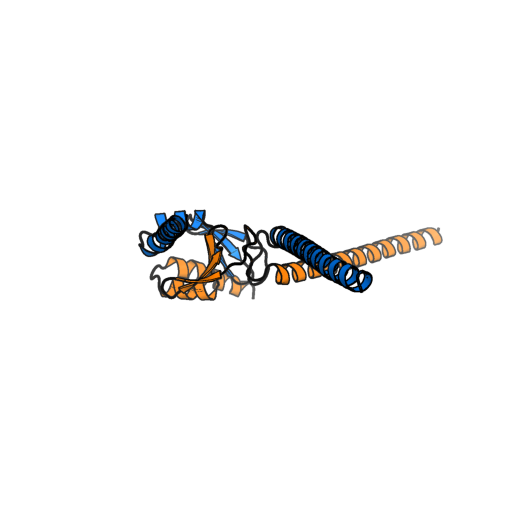 34.22 105 ALA B O 1
#

Nearest PDB structures (foldseek):
  6dfb-assembly1_A  TM=5.775E-01  e=3.642E-01  Homo sapiens
  6dfa-assembly1_A  TM=5.735E-01  e=3.642E-01  Homo sapiens
  5vmw-assembly1_A  TM=5.694E-01  e=3.407E-01  Homo sapiens
  6df9-assembly1_A  TM=5.502E-01  e=5.082E-01  Homo sapiens
  3oyj-assembly1_A-2  TM=2.613E-01  e=3.073E+00  Human spumaretrovirus

pLDDT: mean 83.1, std 19.53, range [32.5, 98.25]

Solvent-accessible surface area (backbone atoms only — not comparable to full-atom values): 11118 Å² total; per-residue (Å²): 111,71,65,56,55,54,50,50,53,50,51,55,50,49,51,51,51,50,50,53,50,51,51,52,51,51,50,52,53,48,53,50,51,53,52,48,31,36,63,60,16,50,48,20,29,31,82,76,34,41,66,41,39,81,44,70,53,97,87,33,57,33,30,35,23,80,79,74,53,25,37,38,34,44,44,67,33,48,52,53,47,39,68,66,44,80,59,61,63,55,49,53,60,56,48,50,52,54,53,58,55,49,69,76,99,112,72,66,56,54,54,51,50,53,50,51,55,50,50,52,50,52,50,49,52,50,50,52,51,51,52,50,52,52,50,52,51,51,52,52,49,31,37,63,60,17,49,47,20,30,32,83,76,35,41,66,42,40,81,44,70,53,95,86,34,57,33,31,34,23,79,78,74,54,24,36,39,33,45,44,68,34,48,51,53,47,34,67,67,43,82,53,59,62,52,47,51,59,52,48,51,49,51,52,57,54,51,69,77,99

Secondary structure (DSSP, 8-state):
-HHHHHHHHHHHHHHHHHHHHHHHHHHHHHHHHHHHHHHHTTTB-TTT-PBPEEEEETTEEEEE-TTT--EEE-HHHHHHHHHHS--THHHHHHHHHHHHHHTT-/-HHHHHHHHHHHHHHHHHHHHHHHHHHHHHHHHHHHHHHHTTTB-TTT-PBPEEEEETTEEEEE-TTT--EEE-HHHHHHHHHHS--HHHHHHHHHHHHHHHTT-

Sequence (210 aa):
MKNIWKEREKALENQYIYKQEQDKIERMQKEERERLVREMCRNRCPKCGDEIKAMTFRGVPLDRCPGCGGVWLGPNDLRILASKDHRSWFEKWFKEENETSEKVAMKNIWKEREKALENQYIYKQEQDKIERMQKEERERLVREMCRNRCPKCGDEIKAMTFRGVPLDRCPGCGGVWLGPNDLRILASKDHRSWFEKWFKEENETSEKVA